Protein AF-A0A9E4EVH2-F1 (afdb_monomer_lite)

Radius of gyration: 24.24 Å; chains: 1; bounding box: 65×72×65 Å

Sequence (200 aa):
MAKETNRGEQLARPCFRLHPVARFFSHLLNPALLALLVFGVQAHVLGDWLAGSVAIGTFSLVPGLLLWCLVRSGYLDKAYTDDRNKRATLLLLGALCYALGGAALYGINAPPLMLVTATACVVNTLLVWWINRSYKISIHAAGVGGATCVLLISVGSAAWPFLLSWPGGRILPCRSARAARWARGVWPCCTVLSSGERST

pLDDT: mean 71.38, std 20.28, range [29.39, 94.31]

Structure (mmCIF, N/CA/C/O backbone):
data_AF-A0A9E4EVH2-F1
#
_entry.id   AF-A0A9E4EVH2-F1
#
loop_
_atom_site.group_PDB
_atom_site.id
_atom_site.type_symbol
_atom_site.label_atom_id
_atom_site.label_alt_id
_atom_site.label_comp_id
_atom_site.label_asym_id
_atom_site.label_entity_id
_atom_site.label_seq_id
_atom_site.pdbx_PDB_ins_code
_atom_site.Cartn_x
_atom_site.Cartn_y
_atom_site.Cartn_z
_atom_site.occupancy
_atom_site.B_iso_or_equiv
_atom_site.auth_seq_id
_atom_site.auth_comp_id
_atom_site.auth_asym_id
_atom_site.auth_atom_id
_atom_site.pdbx_PDB_model_num
ATOM 1 N N . MET A 1 1 ? -49.337 -2.607 44.903 1.00 43.44 1 MET A N 1
ATOM 2 C CA . MET A 1 1 ? -47.928 -2.985 44.660 1.00 43.44 1 MET A CA 1
ATOM 3 C C . MET A 1 1 ? -47.709 -3.048 43.160 1.00 43.44 1 MET A C 1
ATOM 5 O O . MET A 1 1 ? -48.399 -3.797 42.485 1.00 43.44 1 MET A O 1
ATOM 9 N N . ALA A 1 2 ? -46.847 -2.172 42.657 1.00 47.53 2 ALA A N 1
ATOM 10 C CA . ALA A 1 2 ? -46.618 -1.913 41.243 1.00 47.53 2 ALA A CA 1
ATOM 11 C C . ALA A 1 2 ? -45.694 -2.954 40.593 1.00 47.53 2 ALA A C 1
ATOM 13 O O . ALA A 1 2 ? -44.673 -3.295 41.189 1.00 47.53 2 ALA A O 1
ATOM 14 N N . LYS A 1 3 ? -46.001 -3.368 39.353 1.00 42.56 3 LYS A N 1
ATOM 15 C CA . LYS A 1 3 ? -44.990 -3.663 38.320 1.00 42.56 3 LYS A CA 1
ATOM 16 C C . LYS A 1 3 ? -45.600 -3.686 36.909 1.00 42.56 3 LYS A C 1
ATOM 18 O O . LYS A 1 3 ? -45.550 -4.690 36.209 1.00 42.56 3 LYS A O 1
ATOM 23 N N . GLU A 1 4 ? -46.143 -2.552 36.478 1.00 50.91 4 GLU A N 1
ATOM 24 C CA . GLU A 1 4 ? -46.083 -2.191 35.059 1.00 50.91 4 GLU A CA 1
ATOM 25 C C . GLU A 1 4 ? -44.671 -1.666 34.786 1.00 50.91 4 GLU A C 1
ATOM 27 O O . GLU A 1 4 ? -44.325 -0.576 35.231 1.00 50.91 4 GLU A O 1
ATOM 32 N N . THR A 1 5 ? -43.824 -2.436 34.102 1.00 53.31 5 THR A N 1
ATOM 33 C CA . THR A 1 5 ? -42.728 -1.864 33.308 1.00 53.31 5 THR A CA 1
ATOM 34 C C . THR A 1 5 ? -42.179 -2.900 32.324 1.00 53.31 5 THR A C 1
ATOM 36 O O . THR A 1 5 ? -41.989 -4.063 32.676 1.00 53.31 5 THR A O 1
ATOM 39 N N . ASN A 1 6 ? -41.894 -2.439 31.106 1.00 49.03 6 ASN A N 1
ATOM 40 C CA . ASN A 1 6 ? -41.168 -3.112 30.022 1.00 49.03 6 ASN A CA 1
ATOM 41 C C . ASN A 1 6 ? -41.917 -4.081 29.093 1.00 49.03 6 ASN A C 1
ATOM 43 O O . ASN A 1 6 ? -41.446 -5.173 28.789 1.00 49.03 6 ASN A O 1
ATOM 47 N N . ARG A 1 7 ? -43.017 -3.599 28.498 1.00 48.06 7 ARG A N 1
ATOM 48 C CA . ARG A 1 7 ? -43.553 -4.117 27.220 1.00 48.06 7 ARG A CA 1
ATOM 49 C C . ARG A 1 7 ? -43.314 -3.158 26.032 1.00 48.06 7 ARG A C 1
ATOM 51 O O . ARG A 1 7 ? -44.030 -3.236 25.041 1.00 48.06 7 ARG A O 1
ATOM 58 N N . GLY A 1 8 ? -42.336 -2.247 26.149 1.00 39.91 8 GLY A N 1
ATOM 59 C CA . GLY A 1 8 ? -42.182 -1.071 25.270 1.00 39.91 8 GLY A CA 1
ATOM 60 C C . GLY A 1 8 ? -40.834 -0.865 24.556 1.00 39.91 8 GLY A C 1
ATOM 61 O O . GLY A 1 8 ? -40.716 0.108 23.826 1.00 39.91 8 GLY A O 1
ATOM 62 N N . GLU A 1 9 ? -39.837 -1.749 24.691 1.00 46.06 9 GLU A N 1
ATOM 63 C CA . GLU A 1 9 ? -38.516 -1.595 24.028 1.00 46.06 9 GLU A CA 1
ATOM 64 C C . GLU A 1 9 ? -38.113 -2.811 23.164 1.00 46.06 9 GLU A C 1
ATOM 66 O O . GLU A 1 9 ? -36.967 -3.250 23.135 1.00 46.06 9 GLU A O 1
ATOM 71 N N . GLN A 1 10 ? -39.060 -3.381 22.418 1.00 43.44 10 GLN A N 1
ATOM 72 C CA . GLN A 1 10 ? -38.743 -4.267 21.281 1.00 43.44 10 GLN A CA 1
ATOM 73 C C . GLN A 1 10 ? -39.209 -3.693 19.938 1.00 43.44 10 GLN A C 1
ATOM 75 O O . GLN A 1 10 ? -39.339 -4.408 18.944 1.00 43.44 10 GLN A O 1
ATOM 80 N N . LEU A 1 11 ? -39.428 -2.379 19.877 1.00 43.41 11 LEU A N 1
ATOM 81 C CA . LEU A 1 11 ? -39.716 -1.699 18.624 1.00 43.41 11 LEU A CA 1
ATOM 82 C C . LEU A 1 11 ? -38.415 -1.439 17.860 1.00 43.41 11 LEU A C 1
ATOM 84 O O . LEU A 1 11 ? -37.666 -0.507 18.126 1.00 43.41 11 LEU A O 1
ATOM 88 N N . ALA A 1 12 ? -38.199 -2.306 16.873 1.00 43.91 12 ALA A N 1
ATOM 89 C CA . ALA A 1 12 ? -37.560 -1.985 15.606 1.00 43.91 12 ALA A CA 1
ATOM 90 C C . ALA A 1 12 ? -36.117 -1.454 15.678 1.00 43.91 12 ALA A C 1
ATOM 92 O O . ALA A 1 12 ? -35.826 -0.324 15.297 1.00 43.91 12 ALA A O 1
ATOM 93 N N . ARG A 1 13 ? -35.158 -2.347 15.955 1.00 45.12 13 ARG A N 1
ATOM 94 C CA . ARG A 1 13 ? -33.948 -2.306 15.124 1.00 45.12 13 ARG A CA 1
ATOM 95 C C . ARG A 1 13 ? -34.353 -2.897 13.777 1.00 45.12 13 ARG A C 1
ATOM 97 O O . ARG A 1 13 ? -34.646 -4.094 13.754 1.00 45.12 13 ARG A O 1
ATOM 104 N N . PRO A 1 14 ? -34.417 -2.131 12.672 1.00 44.44 14 PRO A N 1
ATOM 105 C CA . PRO A 1 14 ? -34.517 -2.750 11.364 1.00 44.44 14 PRO A CA 1
ATOM 106 C C . PRO A 1 14 ? -33.299 -3.663 11.246 1.00 44.44 14 PRO A C 1
ATOM 108 O O . PRO A 1 14 ? -32.164 -3.202 11.128 1.00 44.44 14 PRO A O 1
ATOM 111 N N . CYS A 1 15 ? -33.528 -4.972 11.357 1.00 51.66 15 CYS A N 1
ATOM 112 C CA . CYS A 1 15 ? -32.553 -5.998 11.035 1.00 51.66 15 CYS A CA 1
ATOM 113 C C . CYS A 1 15 ? -32.420 -5.966 9.514 1.00 51.66 15 CYS A C 1
ATOM 115 O O . CYS A 1 15 ? -32.935 -6.816 8.790 1.00 51.66 15 CYS A O 1
ATOM 117 N N . PHE A 1 16 ? -31.829 -4.883 9.011 1.00 46.72 16 PHE A N 1
ATOM 118 C CA . PHE A 1 16 ? -31.545 -4.737 7.610 1.00 46.72 16 PHE A CA 1
ATOM 119 C C . PHE A 1 16 ? -30.520 -5.824 7.327 1.00 46.72 16 PHE A C 1
ATOM 121 O O . PHE A 1 16 ? -29.374 -5.770 7.776 1.00 46.72 16 PHE A O 1
ATOM 128 N N . ARG A 1 17 ? -30.982 -6.868 6.643 1.00 50.06 17 ARG A N 1
ATOM 129 C CA . ARG A 1 17 ? -30.235 -8.061 6.251 1.00 50.06 17 ARG A CA 1
ATOM 130 C C . ARG A 1 17 ? -29.202 -7.707 5.161 1.00 50.06 17 ARG A C 1
ATOM 132 O O . ARG A 1 17 ? -29.078 -8.402 4.166 1.00 50.06 17 ARG A O 1
ATOM 139 N N . LEU A 1 18 ? -28.436 -6.630 5.360 1.00 51.16 18 LEU A N 1
ATOM 140 C CA . LEU A 1 18 ? -27.298 -6.157 4.553 1.00 51.16 18 LEU A CA 1
ATOM 141 C C . LEU A 1 18 ? -26.046 -7.030 4.737 1.00 51.16 18 LEU A C 1
ATOM 143 O O . LEU A 1 18 ? -24.970 -6.695 4.251 1.00 51.16 18 LEU A O 1
ATOM 147 N N . HIS A 1 19 ? -26.169 -8.148 5.450 1.00 56.62 19 HIS A N 1
ATOM 148 C CA . HIS A 1 19 ? -25.056 -8.977 5.892 1.00 56.62 19 HIS A CA 1
ATOM 149 C C . HIS A 1 19 ? -24.148 -9.502 4.758 1.00 56.62 19 HIS A C 1
ATOM 151 O O . HIS A 1 19 ? -22.937 -9.527 4.970 1.00 56.62 19 HIS A O 1
ATOM 157 N N . PRO A 1 20 ? -24.645 -9.875 3.556 1.00 57.84 20 PRO A N 1
ATOM 158 C CA . PRO A 1 20 ? -23.776 -10.320 2.463 1.00 57.84 20 PRO A CA 1
ATOM 159 C C . PRO A 1 20 ? -23.072 -9.150 1.778 1.00 57.84 20 PRO A C 1
ATOM 161 O O . PRO A 1 20 ? -21.868 -9.198 1.564 1.00 57.84 20 PRO A O 1
ATOM 164 N N . VAL A 1 21 ? -23.814 -8.082 1.476 1.00 50.47 21 VAL A N 1
ATOM 165 C CA . VAL A 1 21 ? -23.321 -6.938 0.698 1.00 50.47 21 VAL A CA 1
ATOM 166 C C . VAL A 1 21 ? -22.305 -6.136 1.512 1.00 50.47 21 VAL A C 1
ATOM 168 O O . VAL A 1 21 ? -21.211 -5.862 1.032 1.00 50.47 21 VAL A O 1
ATOM 171 N N . ALA A 1 22 ? -22.601 -5.848 2.783 1.00 52.72 22 ALA A N 1
ATOM 172 C CA . ALA A 1 22 ? -21.667 -5.170 3.678 1.00 52.72 22 ALA A CA 1
ATOM 173 C C . ALA A 1 22 ? -20.395 -5.998 3.922 1.00 52.72 22 ALA A C 1
ATOM 175 O O . ALA A 1 22 ? -19.297 -5.445 3.968 1.00 52.72 22 ALA A O 1
ATOM 176 N N . ARG A 1 23 ? -20.516 -7.329 4.025 1.00 58.16 23 ARG A N 1
ATOM 177 C CA . ARG A 1 23 ? -19.370 -8.241 4.157 1.00 58.16 23 ARG A CA 1
ATOM 178 C C . ARG A 1 23 ? -18.562 -8.328 2.858 1.00 58.16 23 ARG A C 1
ATOM 180 O O . ARG A 1 23 ? -17.339 -8.342 2.916 1.00 58.16 23 ARG A O 1
ATOM 187 N N . PHE A 1 24 ? -19.220 -8.306 1.704 1.00 48.78 24 PHE A N 1
ATOM 188 C CA . PHE A 1 24 ? -18.580 -8.279 0.391 1.00 48.78 24 PHE A CA 1
ATOM 189 C C . PHE A 1 24 ? -17.779 -6.993 0.182 1.00 48.78 24 PHE A C 1
ATOM 191 O O . PHE A 1 24 ? -16.598 -7.075 -0.133 1.00 48.78 24 PHE A O 1
ATOM 198 N N . PHE A 1 25 ? -18.359 -5.823 0.471 1.00 53.59 25 PHE A N 1
ATOM 199 C CA . PHE A 1 25 ? -17.620 -4.557 0.473 1.00 53.59 25 PHE A CA 1
ATOM 200 C C . PHE A 1 25 ? -16.493 -4.553 1.512 1.00 53.59 25 PHE A C 1
ATOM 202 O O . PHE A 1 25 ? -15.408 -4.071 1.220 1.00 53.59 25 PHE A O 1
ATOM 209 N N . SER A 1 26 ? -16.689 -5.152 2.687 1.00 59.28 26 SER A N 1
ATOM 210 C CA . SER A 1 26 ? -15.623 -5.264 3.696 1.00 59.28 26 SER A CA 1
ATOM 211 C C . SER A 1 26 ? -14.454 -6.140 3.230 1.00 59.28 26 SER A C 1
ATOM 213 O O . SER A 1 26 ? -13.307 -5.842 3.548 1.00 59.28 26 SER A O 1
ATOM 215 N N . HIS A 1 27 ? -14.722 -7.193 2.453 1.00 59.91 27 HIS A N 1
ATOM 216 C CA . HIS A 1 27 ? -13.677 -8.019 1.849 1.00 59.91 27 HIS A CA 1
ATOM 217 C C . HIS A 1 27 ? -13.037 -7.351 0.629 1.00 59.91 27 HIS A C 1
ATOM 219 O O . HIS A 1 27 ? -11.819 -7.386 0.524 1.00 59.91 27 HIS A O 1
ATOM 225 N N . LEU A 1 28 ? -13.815 -6.698 -0.241 1.00 54.38 28 LEU A N 1
ATOM 226 C CA . LEU A 1 28 ? -13.325 -5.946 -1.405 1.00 54.38 28 LEU A CA 1
ATOM 227 C C . LEU A 1 28 ? -12.442 -4.760 -1.012 1.00 54.38 28 LEU A C 1
ATOM 229 O O . LEU A 1 28 ? -11.420 -4.521 -1.644 1.00 54.38 28 LEU A O 1
ATOM 233 N N . LEU A 1 29 ? -12.825 -4.032 0.039 1.00 56.50 29 LEU A N 1
ATOM 234 C CA . LEU A 1 29 ? -12.056 -2.918 0.590 1.00 56.50 29 LEU A CA 1
ATOM 235 C C . LEU A 1 29 ? -10.971 -3.382 1.572 1.00 56.50 29 LEU A C 1
ATOM 237 O O . LEU A 1 29 ? -10.392 -2.550 2.274 1.00 56.50 29 LEU A O 1
ATOM 241 N N . ASN A 1 30 ? -10.679 -4.685 1.647 1.00 74.56 30 ASN A N 1
ATOM 242 C CA . ASN A 1 30 ? -9.548 -5.146 2.434 1.00 74.56 30 ASN A CA 1
ATOM 243 C C . ASN A 1 30 ? -8.268 -4.508 1.855 1.00 74.56 30 ASN A C 1
ATOM 245 O O . ASN A 1 30 ? -7.993 -4.694 0.665 1.00 74.56 30 ASN A O 1
ATOM 249 N N . PRO A 1 31 ? -7.477 -3.772 2.659 1.00 74.69 31 PRO A N 1
ATOM 250 C CA . PRO A 1 31 ? -6.251 -3.125 2.193 1.00 74.69 31 PRO A CA 1
ATOM 251 C C . PRO A 1 31 ? -5.289 -4.076 1.464 1.00 74.69 31 PRO A C 1
ATOM 253 O O . PRO A 1 31 ? -4.600 -3.637 0.548 1.00 74.69 31 PRO A O 1
ATOM 256 N N . ALA A 1 32 ? -5.299 -5.375 1.786 1.00 80.50 32 ALA A N 1
ATOM 257 C CA . ALA A 1 32 ? -4.522 -6.380 1.060 1.00 80.50 32 ALA A CA 1
ATOM 258 C C . ALA A 1 32 ? -4.974 -6.546 -0.408 1.00 80.50 32 ALA A C 1
ATOM 260 O O . ALA A 1 32 ? -4.147 -6.540 -1.316 1.00 80.50 32 ALA A O 1
ATOM 261 N N . LEU A 1 33 ? -6.286 -6.621 -0.674 1.00 82.88 33 LEU A N 1
ATOM 262 C CA . LEU A 1 33 ? -6.800 -6.727 -2.047 1.00 82.88 33 LEU A CA 1
ATOM 263 C C . LEU A 1 33 ? -6.569 -5.444 -2.848 1.00 82.88 33 LEU A C 1
ATOM 265 O O . LEU A 1 33 ? -6.278 -5.510 -4.040 1.00 82.88 33 LEU A O 1
ATOM 269 N N . LEU A 1 34 ? -6.656 -4.280 -2.201 1.00 85.06 34 LEU A N 1
ATOM 270 C CA . LEU A 1 34 ? -6.314 -3.009 -2.841 1.00 85.06 34 LEU A CA 1
ATOM 271 C C . LEU A 1 34 ? -4.834 -2.963 -3.231 1.00 85.06 34 LEU A C 1
ATOM 273 O O . LEU A 1 34 ? -4.520 -2.558 -4.346 1.00 85.06 34 LEU A O 1
ATOM 277 N N . ALA A 1 35 ? -3.934 -3.423 -2.357 1.00 86.31 35 ALA A N 1
ATOM 278 C CA . ALA A 1 35 ? -2.511 -3.522 -2.673 1.00 86.31 35 ALA A CA 1
ATOM 279 C C . ALA A 1 35 ? -2.254 -4.492 -3.838 1.00 86.31 35 ALA A C 1
ATOM 281 O O . ALA A 1 35 ? -1.524 -4.146 -4.766 1.00 86.31 35 ALA A O 1
ATOM 282 N N . LEU A 1 36 ? -2.904 -5.663 -3.835 1.00 89.19 36 LEU A N 1
ATOM 283 C CA . LEU A 1 36 ? -2.852 -6.623 -4.943 1.00 89.19 36 LEU A CA 1
ATOM 284 C C . LEU A 1 36 ? -3.261 -5.967 -6.270 1.00 89.19 36 LEU A C 1
ATOM 286 O O . LEU A 1 36 ? -2.564 -6.117 -7.270 1.00 89.19 36 LEU A O 1
ATOM 290 N N . LEU A 1 37 ? -4.366 -5.221 -6.272 1.00 89.69 37 LEU A N 1
ATOM 291 C CA . LEU A 1 37 ? -4.881 -4.558 -7.466 1.00 89.69 37 LEU A CA 1
ATOM 292 C C . LEU A 1 37 ? -3.943 -3.446 -7.957 1.00 89.69 37 LEU A C 1
ATOM 294 O O . LEU A 1 37 ? -3.625 -3.402 -9.142 1.00 89.69 37 LEU A O 1
ATOM 298 N N . VAL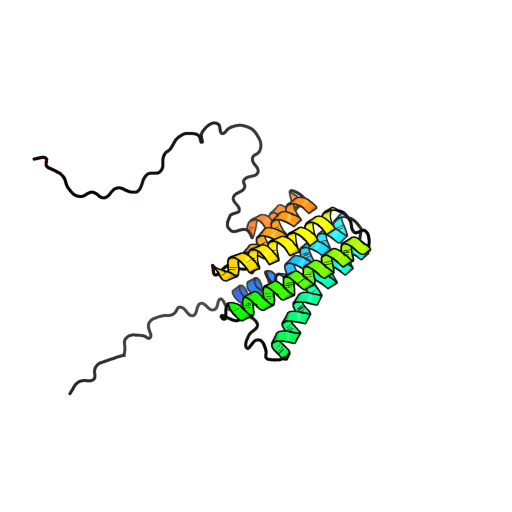 A 1 38 ? -3.463 -2.576 -7.065 1.00 90.81 38 VAL A N 1
ATOM 299 C CA . VAL A 1 38 ? -2.567 -1.462 -7.423 1.00 90.81 38 VAL A CA 1
ATOM 300 C C . VAL A 1 38 ? -1.255 -1.976 -8.013 1.00 90.81 38 VAL A C 1
ATOM 302 O O . VAL A 1 38 ? -0.871 -1.562 -9.107 1.00 90.81 38 VAL A O 1
ATOM 305 N N . PHE A 1 39 ? -0.579 -2.898 -7.324 1.00 91.06 39 PHE A N 1
ATOM 306 C CA . PHE A 1 39 ? 0.702 -3.421 -7.796 1.00 91.06 39 PHE A CA 1
ATOM 307 C C . PHE A 1 39 ? 0.549 -4.356 -8.997 1.00 91.06 39 PHE A C 1
ATOM 309 O O . PHE A 1 39 ? 1.422 -4.357 -9.858 1.00 91.06 39 PHE A O 1
ATOM 316 N N . GLY A 1 40 ? -0.565 -5.085 -9.116 1.00 91.06 40 GLY A N 1
ATOM 317 C CA . GLY A 1 40 ? -0.872 -5.877 -10.309 1.00 91.06 40 GLY A CA 1
ATOM 318 C C . GLY A 1 40 ? -1.057 -5.008 -11.554 1.00 91.06 40 GLY A C 1
ATOM 319 O O . GLY A 1 40 ? -0.493 -5.308 -12.605 1.00 91.06 40 GLY A O 1
ATOM 320 N N . VAL A 1 41 ? -1.778 -3.888 -11.432 1.00 90.12 41 VAL A N 1
ATOM 321 C CA . VAL A 1 41 ? -1.919 -2.913 -12.526 1.00 90.12 41 VAL A CA 1
ATOM 322 C C . VAL A 1 41 ? -0.568 -2.291 -12.875 1.00 90.12 41 VAL A C 1
ATOM 324 O O . VAL A 1 41 ? -0.226 -2.216 -14.051 1.00 90.12 41 VAL A O 1
ATOM 327 N N . GLN A 1 42 ? 0.231 -1.886 -11.885 1.00 89.94 42 GLN A N 1
ATOM 328 C CA . GLN A 1 42 ? 1.560 -1.325 -12.150 1.00 89.94 42 GLN A CA 1
ATOM 329 C C . GLN A 1 42 ? 2.501 -2.330 -12.815 1.00 89.94 42 GLN A C 1
ATOM 331 O O . GLN A 1 42 ? 3.191 -1.956 -13.757 1.00 89.94 42 GLN A O 1
ATOM 336 N N . ALA A 1 43 ? 2.491 -3.596 -12.393 1.00 91.94 43 ALA A N 1
ATOM 337 C CA . ALA A 1 43 ? 3.280 -4.654 -13.020 1.00 91.94 43 ALA A CA 1
ATOM 338 C C . ALA A 1 43 ? 2.916 -4.826 -14.502 1.00 91.94 43 ALA A C 1
ATOM 340 O O . ALA A 1 43 ? 3.797 -4.887 -15.356 1.00 91.94 43 ALA A O 1
ATOM 341 N N . HIS A 1 44 ? 1.617 -4.820 -14.817 1.00 90.44 44 HIS A N 1
ATOM 342 C CA . HIS A 1 44 ? 1.128 -4.868 -16.193 1.00 90.44 44 HIS A CA 1
ATOM 343 C C . HIS A 1 44 ? 1.532 -3.638 -17.019 1.00 90.44 44 HIS A C 1
ATOM 345 O O . HIS A 1 44 ? 1.962 -3.790 -18.158 1.00 90.44 44 HIS A O 1
ATOM 351 N N . VAL A 1 45 ? 1.375 -2.428 -16.470 1.00 89.12 45 VAL A N 1
ATOM 352 C CA . VAL A 1 45 ? 1.638 -1.163 -17.183 1.00 89.12 45 VAL A CA 1
ATOM 353 C C . VAL A 1 45 ? 3.134 -0.939 -17.407 1.00 89.12 45 VAL A C 1
ATOM 355 O O . VAL A 1 45 ? 3.529 -0.441 -18.457 1.00 89.12 45 VAL A O 1
ATOM 358 N N . LEU A 1 46 ? 3.964 -1.298 -16.428 1.00 88.94 46 LEU A N 1
ATOM 359 C CA . LEU A 1 46 ? 5.412 -1.082 -16.461 1.00 88.94 46 LEU A CA 1
ATOM 360 C C . LEU A 1 46 ? 6.173 -2.266 -17.076 1.00 88.94 46 LEU A C 1
ATOM 362 O O . LEU A 1 46 ? 7.353 -2.130 -17.380 1.00 88.94 46 LEU A O 1
ATOM 366 N N . GLY A 1 47 ? 5.521 -3.421 -17.246 1.00 90.25 47 GLY A N 1
ATOM 367 C CA . GLY A 1 47 ? 6.126 -4.645 -17.777 1.00 90.25 47 GLY A CA 1
ATOM 368 C C . GLY A 1 47 ? 7.065 -5.370 -16.806 1.00 90.25 47 GLY A C 1
ATOM 369 O O . GLY A 1 47 ? 7.652 -6.384 -17.180 1.00 90.25 47 GLY A O 1
ATOM 370 N N . ASP A 1 48 ? 7.199 -4.887 -15.566 1.00 90.56 48 ASP A N 1
ATOM 371 C CA . ASP A 1 48 ? 8.076 -5.467 -14.547 1.00 90.56 48 ASP A CA 1
ATOM 372 C C . ASP A 1 48 ? 7.300 -6.380 -13.587 1.00 90.56 48 ASP A C 1
ATOM 374 O O . ASP A 1 48 ? 6.831 -5.999 -12.508 1.00 90.56 48 ASP A O 1
ATOM 378 N N . TRP A 1 49 ? 7.159 -7.631 -14.012 1.00 91.19 49 TRP A N 1
ATOM 379 C CA . TRP A 1 49 ? 6.480 -8.679 -13.255 1.00 91.19 49 TRP A CA 1
ATOM 380 C C . TRP A 1 49 ? 7.259 -9.154 -12.032 1.00 91.19 49 TRP A C 1
ATOM 382 O O . TRP A 1 49 ? 6.647 -9.606 -11.061 1.00 91.19 49 TRP A O 1
ATOM 392 N N . LEU A 1 50 ? 8.590 -9.035 -12.051 1.00 92.38 50 LEU A N 1
ATOM 393 C CA . LEU A 1 50 ? 9.421 -9.391 -10.908 1.00 92.38 50 LEU A CA 1
ATOM 394 C C . LEU A 1 50 ? 9.143 -8.415 -9.766 1.00 92.38 50 LEU A C 1
ATOM 396 O O . LEU A 1 50 ? 8.707 -8.845 -8.696 1.00 92.38 50 LEU A O 1
ATOM 400 N N . ALA A 1 51 ? 9.281 -7.111 -10.016 1.00 91.75 51 ALA A N 1
ATOM 401 C CA . ALA A 1 51 ? 8.946 -6.084 -9.037 1.00 91.75 51 ALA A CA 1
ATOM 402 C C . ALA A 1 51 ? 7.473 -6.170 -8.616 1.00 91.75 51 ALA A C 1
ATOM 404 O O . ALA A 1 51 ? 7.165 -6.076 -7.426 1.00 91.75 51 ALA A O 1
ATOM 405 N N . GLY A 1 52 ? 6.569 -6.427 -9.570 1.00 91.56 52 GLY A N 1
ATOM 406 C CA . GLY A 1 52 ? 5.147 -6.669 -9.325 1.00 91.56 52 GLY A CA 1
ATOM 407 C C . GLY A 1 52 ? 4.885 -7.780 -8.313 1.00 91.56 52 GLY A C 1
ATOM 408 O O . GLY A 1 52 ? 4.187 -7.575 -7.320 1.00 91.56 52 GLY A O 1
ATOM 409 N N . SER A 1 53 ? 5.473 -8.955 -8.536 1.00 91.94 53 SER A N 1
ATOM 410 C CA . SER A 1 53 ? 5.297 -10.125 -7.671 1.00 91.94 53 SER A CA 1
ATOM 411 C C . SER A 1 53 ? 5.873 -9.910 -6.269 1.00 91.94 53 SER A C 1
ATOM 413 O O . SER A 1 53 ? 5.217 -10.248 -5.280 1.00 91.94 53 SER A O 1
ATOM 415 N N . VAL A 1 54 ? 7.043 -9.270 -6.163 1.00 93.00 54 VAL A N 1
ATOM 416 C CA . VAL A 1 54 ? 7.664 -8.912 -4.880 1.00 93.00 54 VAL A CA 1
ATOM 417 C C . VAL A 1 54 ? 6.787 -7.917 -4.122 1.00 93.00 54 VAL A C 1
ATOM 419 O O . VAL A 1 54 ? 6.549 -8.094 -2.925 1.00 93.00 54 VAL A O 1
ATOM 422 N N . ALA A 1 55 ? 6.245 -6.908 -4.806 1.00 92.19 55 ALA A N 1
ATOM 423 C CA . ALA A 1 55 ? 5.340 -5.934 -4.208 1.00 92.19 55 ALA A CA 1
ATOM 424 C C . ALA A 1 55 ? 4.035 -6.581 -3.728 1.00 92.19 55 ALA A C 1
ATOM 426 O O . ALA A 1 55 ? 3.614 -6.370 -2.594 1.00 92.19 55 ALA A O 1
ATOM 427 N N . ILE A 1 56 ? 3.420 -7.441 -4.539 1.00 92.31 56 ILE A N 1
ATOM 428 C CA . ILE A 1 56 ? 2.216 -8.183 -4.147 1.00 92.31 56 ILE A CA 1
ATOM 429 C C . ILE A 1 56 ? 2.497 -9.063 -2.922 1.00 92.31 56 ILE A C 1
ATOM 431 O O . ILE A 1 56 ? 1.726 -9.057 -1.959 1.00 92.31 56 ILE A O 1
ATOM 435 N N . GLY A 1 57 ? 3.614 -9.791 -2.917 1.00 90.69 57 GLY A N 1
ATOM 436 C CA . GLY A 1 57 ? 4.002 -10.629 -1.787 1.00 90.69 57 GLY A CA 1
ATOM 437 C C . GLY A 1 57 ? 4.174 -9.818 -0.503 1.00 90.69 57 GLY A C 1
ATOM 438 O O . GLY A 1 57 ? 3.583 -10.135 0.528 1.00 90.69 57 GLY A O 1
ATOM 439 N N . THR A 1 58 ? 4.928 -8.726 -0.571 1.00 89.50 58 THR A N 1
ATOM 440 C CA . THR A 1 58 ? 5.299 -7.935 0.610 1.00 89.50 58 THR A CA 1
ATOM 441 C C . THR A 1 58 ? 4.196 -7.000 1.112 1.00 89.50 58 THR A C 1
ATOM 443 O O . THR A 1 58 ? 4.085 -6.808 2.320 1.00 89.50 58 THR A O 1
ATOM 446 N N . PHE A 1 59 ? 3.346 -6.455 0.238 1.00 87.38 59 PHE A N 1
ATOM 447 C CA . PHE A 1 59 ? 2.296 -5.497 0.616 1.00 87.38 59 PHE A CA 1
ATOM 448 C C . PHE A 1 59 ? 0.897 -6.113 0.747 1.00 87.38 59 PHE A C 1
ATOM 450 O O . PHE A 1 59 ? 0.036 -5.506 1.379 1.00 87.38 59 PHE A O 1
ATOM 457 N N . SER A 1 60 ? 0.650 -7.310 0.203 1.00 87.88 60 SER A N 1
ATOM 458 C CA . SER A 1 60 ? -0.635 -8.013 0.353 1.00 87.88 60 SER A CA 1
ATOM 459 C C . SER A 1 60 ? -0.506 -9.288 1.189 1.00 87.88 60 SER A C 1
ATOM 461 O O . SER A 1 60 ? -1.202 -9.438 2.197 1.00 87.88 60 SER A O 1
ATOM 463 N N . LEU A 1 61 ? 0.405 -10.199 0.821 1.00 87.19 61 LEU A N 1
ATOM 464 C CA . LEU A 1 61 ? 0.492 -11.508 1.482 1.00 87.19 61 LEU A CA 1
ATOM 465 C C . LEU A 1 61 ? 1.091 -11.412 2.885 1.00 87.19 61 LEU A C 1
ATOM 467 O O . LEU A 1 61 ? 0.525 -11.975 3.817 1.00 87.19 61 LEU A O 1
ATOM 471 N N . VAL A 1 62 ? 2.194 -10.679 3.062 1.00 87.75 62 VAL A N 1
ATOM 472 C CA . VAL A 1 62 ? 2.876 -10.562 4.364 1.00 87.75 62 VAL A CA 1
ATOM 473 C C . VAL A 1 62 ? 1.977 -9.940 5.446 1.00 87.75 62 VAL A C 1
ATOM 475 O O . VAL A 1 62 ? 1.829 -10.566 6.495 1.00 87.75 62 VAL A O 1
ATOM 478 N N . PRO A 1 63 ? 1.313 -8.783 5.239 1.00 83.81 63 PRO A N 1
ATOM 479 C CA . PRO A 1 63 ? 0.422 -8.214 6.252 1.00 83.81 63 PRO A CA 1
ATOM 480 C C . PRO A 1 63 ? -0.816 -9.083 6.499 1.00 83.81 63 PRO A C 1
ATOM 482 O O . PRO A 1 63 ? -1.291 -9.168 7.631 1.00 83.81 63 PRO A O 1
ATOM 485 N N . GLY A 1 64 ? -1.332 -9.750 5.458 1.00 82.31 64 GLY A N 1
ATOM 486 C CA . GLY A 1 64 ? -2.448 -10.689 5.584 1.00 82.31 64 GLY A CA 1
ATOM 487 C C . GLY A 1 64 ? -2.083 -11.916 6.421 1.00 82.31 64 GLY A C 1
ATOM 488 O O . GLY A 1 64 ? -2.828 -12.293 7.327 1.00 82.31 64 GLY A O 1
ATOM 489 N N . LEU A 1 65 ? -0.908 -12.497 6.171 1.00 84.56 65 LEU A N 1
ATOM 490 C CA . LEU A 1 65 ? -0.376 -13.624 6.931 1.00 84.56 65 LEU A CA 1
ATOM 491 C C . LEU A 1 65 ? -0.062 -13.219 8.371 1.00 84.56 65 LEU A C 1
ATOM 493 O O . LEU A 1 65 ? -0.403 -13.943 9.300 1.00 84.56 65 LEU A O 1
ATOM 497 N N . LEU A 1 66 ? 0.525 -12.039 8.567 1.00 84.38 66 LEU A N 1
ATOM 498 C CA . LEU A 1 66 ? 0.782 -11.475 9.886 1.00 84.38 66 LEU A CA 1
ATOM 499 C C . LEU A 1 66 ? -0.517 -11.340 10.690 1.00 84.38 66 LEU A C 1
ATOM 501 O O . LEU A 1 66 ? -0.585 -11.800 11.829 1.00 84.38 66 LEU A O 1
ATOM 505 N N . LEU A 1 67 ? -1.563 -10.763 10.093 1.00 81.69 67 LEU A N 1
ATOM 506 C CA . LEU A 1 67 ? -2.872 -10.652 10.732 1.00 81.69 67 LEU A CA 1
ATOM 507 C C . LEU A 1 67 ? -3.437 -12.035 11.085 1.00 81.69 67 LEU A C 1
ATOM 509 O O . LEU A 1 67 ? -3.934 -12.226 12.194 1.00 81.69 67 LEU A O 1
ATOM 513 N N . TRP A 1 68 ? -3.327 -13.005 10.176 1.00 79.94 68 TRP A N 1
ATOM 514 C CA . TRP A 1 68 ? -3.765 -14.380 10.418 1.00 79.94 68 TRP A CA 1
ATOM 515 C C . TRP A 1 68 ? -3.013 -15.036 11.583 1.00 79.94 68 TRP A C 1
ATOM 517 O O . TRP A 1 68 ? -3.649 -15.616 12.465 1.00 79.94 68 TRP A O 1
ATOM 527 N N . CYS A 1 69 ? -1.689 -14.882 11.647 1.00 81.50 69 CYS A N 1
ATOM 528 C CA . CYS A 1 69 ? -0.868 -15.361 12.758 1.00 81.50 69 CYS A CA 1
ATOM 529 C C . CYS A 1 69 ? -1.281 -14.714 14.087 1.00 81.50 69 CYS A C 1
ATOM 531 O O . CYS A 1 69 ? -1.449 -15.420 15.075 1.00 81.50 69 CYS A O 1
ATOM 533 N N . LEU A 1 70 ? -1.513 -13.397 14.122 1.00 79.62 70 LEU A N 1
ATOM 534 C CA . LEU A 1 70 ? -1.916 -12.693 15.348 1.00 79.62 70 LEU A CA 1
ATOM 535 C C . LEU A 1 70 ? -3.297 -13.122 15.861 1.00 79.62 70 LEU A C 1
ATOM 537 O O . LEU A 1 70 ? -3.505 -13.195 17.073 1.00 79.62 70 LEU A O 1
ATOM 541 N N . VAL A 1 71 ? -4.228 -13.422 14.953 1.00 78.00 71 VAL A N 1
ATOM 542 C CA . VAL A 1 71 ? -5.540 -13.985 15.305 1.00 78.00 71 VAL A CA 1
ATOM 543 C C . VAL A 1 71 ? -5.386 -15.415 15.824 1.00 78.00 71 VAL A C 1
ATOM 545 O O . VAL A 1 71 ? -5.973 -15.764 16.845 1.00 78.00 71 VAL A O 1
ATOM 548 N N . ARG A 1 72 ? -4.565 -16.243 15.167 1.00 78.94 72 ARG A N 1
ATOM 549 C CA . ARG A 1 72 ? -4.346 -17.638 15.573 1.00 78.94 72 ARG A CA 1
ATOM 550 C C . ARG A 1 72 ? -3.639 -17.756 16.926 1.00 78.94 72 ARG A C 1
ATOM 552 O O . ARG A 1 72 ? -3.960 -18.658 17.690 1.00 78.94 72 ARG A O 1
ATOM 559 N N . SER A 1 73 ? -2.726 -16.839 17.235 1.00 76.75 73 SER A N 1
ATOM 560 C CA . SER A 1 73 ? -2.011 -16.786 18.516 1.00 76.75 73 SER A CA 1
ATOM 561 C C . SER A 1 73 ? -2.856 -16.243 19.678 1.00 76.75 73 SER A C 1
ATOM 563 O O . SER A 1 73 ? -2.344 -16.124 20.786 1.00 76.75 73 SER A O 1
ATOM 565 N N . GLY A 1 74 ? -4.122 -15.870 19.449 1.00 71.38 74 GLY A N 1
ATOM 566 C CA . GLY A 1 74 ? -5.021 -15.367 20.494 1.00 71.38 74 GLY A CA 1
ATOM 567 C C . GLY A 1 74 ? -4.690 -13.960 21.006 1.00 71.38 74 GLY A C 1
ATOM 568 O O . GLY A 1 74 ? -5.304 -13.495 21.961 1.00 71.38 74 GLY A O 1
ATOM 569 N N . TYR A 1 75 ? -3.746 -13.246 20.376 1.00 67.19 75 TYR A N 1
ATOM 570 C CA . TYR A 1 75 ? -3.422 -11.859 20.739 1.00 67.19 75 TYR A CA 1
ATOM 571 C C . TYR A 1 75 ? -4.587 -10.904 20.411 1.00 67.19 75 TYR A C 1
ATOM 573 O O . TYR A 1 75 ? -4.840 -9.911 21.108 1.00 67.19 75 TYR A O 1
ATOM 581 N N . LEU A 1 76 ? -5.332 -11.234 19.351 1.00 63.38 76 LEU A N 1
ATOM 582 C CA . LEU A 1 76 ? -6.554 -10.556 18.935 1.00 63.38 76 LEU A CA 1
ATOM 583 C C . LEU A 1 76 ? -7.755 -11.487 19.103 1.00 63.38 76 LEU A C 1
ATOM 585 O O . LEU A 1 76 ? -7.831 -12.514 18.436 1.00 63.38 76 LEU A O 1
ATOM 589 N N . ASP A 1 77 ? -8.735 -11.078 19.910 1.00 59.53 77 ASP A N 1
ATOM 590 C CA . ASP A 1 77 ? -9.987 -11.830 20.085 1.00 59.53 77 ASP A CA 1
ATOM 591 C C . ASP A 1 77 ? -10.825 -11.858 18.793 1.00 59.53 77 ASP A C 1
ATOM 593 O O . ASP A 1 77 ? -11.624 -12.766 18.562 1.00 59.53 77 ASP A O 1
ATOM 597 N N . LYS A 1 78 ? -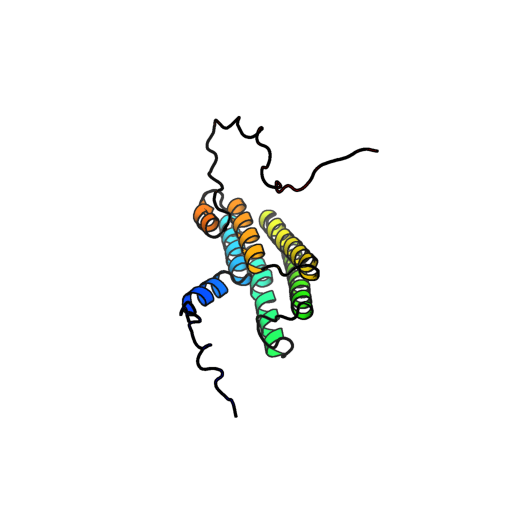10.666 -10.831 17.943 1.00 60.00 78 LYS A N 1
ATOM 598 C CA . LYS A 1 78 ? -11.356 -10.653 16.657 1.00 60.00 78 LYS A CA 1
ATOM 599 C C . LYS A 1 78 ? -10.454 -9.895 15.679 1.00 60.00 78 LYS A C 1
ATOM 601 O O . LYS A 1 78 ? -9.702 -9.012 16.091 1.00 60.00 78 LYS A O 1
ATOM 606 N N . ALA A 1 79 ? -10.619 -10.153 14.375 1.00 52.88 79 ALA A N 1
ATOM 607 C CA . ALA A 1 79 ? -9.938 -9.412 13.298 1.00 52.88 79 ALA A CA 1
ATOM 608 C C . ALA A 1 79 ? -10.158 -7.884 13.378 1.00 52.88 79 ALA A C 1
ATOM 610 O O . ALA A 1 79 ? -9.322 -7.105 12.927 1.00 52.88 79 ALA A O 1
ATOM 611 N N . TYR A 1 80 ? -11.260 -7.463 14.008 1.00 56.84 80 TYR A N 1
ATOM 612 C CA . TYR A 1 80 ? -11.562 -6.077 14.346 1.00 56.84 80 TYR A CA 1
ATOM 613 C C . TYR A 1 80 ? -11.612 -5.940 15.865 1.00 56.84 80 TYR A C 1
ATOM 615 O O . TYR A 1 80 ? -12.559 -6.385 16.510 1.00 56.84 80 TYR A O 1
ATOM 623 N N . THR A 1 81 ? -10.568 -5.353 16.436 1.00 59.12 81 THR A N 1
ATOM 624 C CA . THR A 1 81 ? -10.483 -5.078 17.871 1.00 59.12 81 THR A CA 1
ATOM 625 C C . THR A 1 81 ? -10.858 -3.623 18.147 1.00 59.12 81 THR A C 1
ATOM 627 O O . THR A 1 81 ? -10.351 -2.728 17.476 1.00 59.12 81 THR A O 1
ATOM 630 N N . ASP A 1 82 ? -11.722 -3.381 19.137 1.00 62.19 82 ASP A N 1
ATOM 631 C CA . ASP A 1 82 ? -12.108 -2.024 19.572 1.00 62.19 82 ASP A CA 1
ATOM 632 C C . ASP A 1 82 ? -11.040 -1.342 20.444 1.00 62.19 82 ASP A C 1
ATOM 634 O O . ASP A 1 82 ? -11.016 -0.114 20.568 1.00 62.19 82 ASP A O 1
ATOM 638 N N . ASP A 1 83 ? -10.121 -2.128 21.010 1.00 73.88 83 ASP A N 1
ATOM 639 C CA . ASP A 1 83 ? -8.989 -1.625 21.781 1.00 73.88 83 ASP A CA 1
ATOM 640 C C . ASP A 1 83 ? -8.021 -0.832 20.886 1.00 73.88 83 ASP A C 1
ATOM 642 O O . ASP A 1 83 ? -7.403 -1.341 19.940 1.00 73.88 83 ASP A O 1
ATOM 646 N N . ARG A 1 84 ? -7.886 0.455 21.212 1.00 71.69 84 ARG A N 1
ATOM 647 C CA . ARG A 1 84 ? -7.052 1.411 20.482 1.00 71.69 84 ARG A CA 1
ATOM 648 C C . ARG A 1 84 ? -5.574 1.020 20.519 1.00 71.69 84 ARG A C 1
ATOM 650 O O . ARG A 1 84 ? -4.894 1.223 19.513 1.00 71.69 84 ARG A O 1
ATOM 657 N N . ASN A 1 85 ? -5.096 0.432 21.616 1.00 77.00 85 ASN A N 1
ATOM 658 C CA . ASN A 1 85 ? -3.696 0.039 21.764 1.00 77.00 85 ASN A CA 1
ATOM 659 C C . ASN A 1 85 ? -3.362 -1.133 20.842 1.00 77.00 85 ASN A C 1
ATOM 661 O O . ASN A 1 85 ? -2.417 -1.047 20.061 1.00 77.00 85 ASN A O 1
ATOM 665 N N . LYS A 1 86 ? -4.205 -2.173 20.823 1.00 79.00 86 LYS A N 1
ATOM 666 C CA . LYS A 1 86 ? -4.048 -3.318 19.910 1.00 79.00 86 LYS A CA 1
ATOM 667 C C . LYS A 1 86 ? -4.084 -2.881 18.435 1.00 79.00 86 LYS A C 1
ATOM 669 O O . LYS A 1 86 ? -3.265 -3.337 17.637 1.00 79.00 86 LYS A O 1
ATOM 674 N N . ARG A 1 87 ? -4.966 -1.937 18.070 1.00 80.06 87 ARG A N 1
ATOM 675 C CA . ARG A 1 87 ? -5.012 -1.339 16.716 1.00 80.06 87 ARG A CA 1
ATOM 676 C C . ARG A 1 87 ? -3.744 -0.560 16.365 1.00 80.06 87 ARG A C 1
ATOM 678 O O . ARG A 1 87 ? -3.273 -0.652 15.235 1.00 80.06 87 ARG A O 1
ATOM 685 N N . ALA A 1 88 ? -3.205 0.216 17.302 1.00 83.62 88 ALA A N 1
ATOM 686 C CA . ALA A 1 88 ? -1.970 0.962 17.087 1.00 83.62 88 ALA A CA 1
ATOM 687 C C . ALA A 1 88 ? -0.773 0.018 16.893 1.00 83.62 88 ALA A C 1
ATOM 689 O O . ALA A 1 88 ? 0.012 0.229 15.973 1.00 83.62 88 ALA A O 1
ATOM 690 N N . THR A 1 89 ? -0.669 -1.054 17.682 1.00 84.62 89 THR A N 1
ATOM 691 C CA . THR A 1 89 ? 0.373 -2.080 17.506 1.00 84.62 89 THR A CA 1
ATOM 692 C C . THR A 1 89 ? 0.282 -2.741 16.132 1.00 84.62 89 THR A C 1
ATOM 694 O O . THR A 1 89 ? 1.292 -2.859 15.444 1.00 84.62 89 THR A O 1
ATOM 697 N N . LEU A 1 90 ? -0.927 -3.102 15.688 1.00 85.31 90 LEU A N 1
ATOM 698 C CA . LEU A 1 90 ? -1.156 -3.669 14.355 1.00 85.31 90 LEU A CA 1
ATOM 699 C C . LEU A 1 90 ? -0.724 -2.727 13.229 1.00 85.31 90 LEU A C 1
ATOM 701 O O . LEU A 1 90 ? -0.066 -3.155 12.285 1.00 85.31 90 LEU A O 1
ATOM 705 N N . LEU A 1 91 ? -1.081 -1.447 13.331 1.00 85.81 91 LEU A N 1
ATOM 706 C CA . LEU A 1 91 ? -0.705 -0.437 12.343 1.00 85.81 91 LEU A CA 1
ATOM 707 C C . LEU A 1 91 ? 0.810 -0.212 12.296 1.00 85.81 91 LEU A C 1
ATOM 709 O O . LEU A 1 91 ? 1.365 -0.076 11.210 1.00 85.81 91 LEU A O 1
ATOM 713 N N . LEU A 1 92 ? 1.478 -0.203 13.452 1.00 89.31 92 LEU A N 1
ATOM 714 C CA . LEU A 1 92 ? 2.930 -0.054 13.519 1.00 89.31 92 LEU A CA 1
ATOM 715 C C . LEU A 1 92 ? 3.643 -1.264 12.905 1.00 89.31 92 LEU A C 1
ATOM 717 O O . LEU A 1 92 ? 4.572 -1.099 12.120 1.00 89.31 92 LEU A O 1
ATOM 721 N N . LEU A 1 93 ? 3.175 -2.474 13.214 1.00 88.38 93 LEU A N 1
ATOM 722 C CA . LEU A 1 93 ? 3.739 -3.701 12.660 1.00 88.38 93 LEU A CA 1
ATOM 723 C C . LEU A 1 93 ? 3.507 -3.790 11.145 1.00 88.38 93 LEU A C 1
ATOM 725 O O . LEU A 1 93 ? 4.421 -4.134 10.403 1.00 88.38 93 LEU A O 1
ATOM 729 N N . GLY A 1 94 ? 2.327 -3.378 10.673 1.00 87.81 94 GLY A N 1
ATOM 730 C CA . GLY A 1 94 ? 2.043 -3.228 9.245 1.00 87.81 94 GLY A CA 1
ATOM 731 C C . GLY A 1 94 ? 2.956 -2.204 8.563 1.00 87.81 94 GLY A C 1
ATOM 732 O O . GLY A 1 94 ? 3.489 -2.484 7.493 1.00 87.81 94 GLY A O 1
ATOM 733 N N . ALA A 1 95 ? 3.205 -1.052 9.195 1.00 89.81 95 ALA A N 1
ATOM 734 C CA . ALA A 1 95 ? 4.134 -0.049 8.674 1.00 89.81 95 ALA A CA 1
ATOM 735 C C . ALA A 1 95 ? 5.571 -0.586 8.566 1.00 89.81 95 ALA A C 1
ATOM 737 O O . ALA A 1 95 ? 6.245 -0.310 7.576 1.00 89.81 95 ALA A O 1
ATOM 738 N N . LEU A 1 96 ? 6.023 -1.389 9.537 1.00 91.62 96 LEU A N 1
ATOM 739 C CA . LEU A 1 96 ? 7.321 -2.069 9.475 1.00 91.62 96 LEU A CA 1
ATOM 740 C C . LEU A 1 96 ? 7.379 -3.073 8.317 1.00 91.62 96 LEU A C 1
ATOM 742 O O . LEU A 1 96 ? 8.348 -3.067 7.561 1.00 91.62 96 LEU A O 1
ATOM 746 N N . CYS A 1 97 ? 6.336 -3.885 8.122 1.00 90.88 97 CYS A N 1
ATOM 747 C CA . CYS A 1 97 ? 6.253 -4.792 6.974 1.00 90.88 97 CYS A CA 1
ATOM 748 C C . CYS A 1 97 ? 6.322 -4.033 5.643 1.00 90.88 97 CYS A C 1
ATOM 750 O O . CYS A 1 97 ? 7.060 -4.437 4.747 1.00 90.88 97 CYS A O 1
ATOM 752 N N . TYR A 1 98 ? 5.610 -2.913 5.521 1.00 91.12 98 TYR A N 1
ATOM 753 C CA . TYR A 1 98 ? 5.660 -2.070 4.327 1.00 91.12 98 TYR A CA 1
ATOM 754 C C . TYR A 1 98 ? 7.023 -1.412 4.124 1.00 91.12 98 TYR A C 1
ATOM 756 O O . TYR A 1 98 ? 7.472 -1.298 2.987 1.00 91.12 98 TYR A O 1
ATOM 764 N N . ALA A 1 99 ? 7.708 -1.011 5.197 1.00 93.75 99 ALA A N 1
ATOM 765 C CA . ALA A 1 99 ? 9.055 -0.458 5.102 1.00 93.75 99 ALA A CA 1
ATOM 766 C C . ALA A 1 99 ? 10.050 -1.509 4.588 1.00 93.75 99 ALA A C 1
ATOM 768 O O . ALA A 1 99 ? 10.831 -1.220 3.684 1.00 93.75 99 ALA A O 1
ATOM 769 N N . LEU A 1 100 ? 9.967 -2.744 5.094 1.00 93.50 100 LEU A N 1
ATOM 770 C CA . LEU A 1 100 ? 10.768 -3.868 4.603 1.00 93.50 100 LEU A CA 1
ATOM 771 C C . LEU A 1 100 ? 10.429 -4.222 3.149 1.00 93.50 100 LEU A C 1
ATOM 773 O O . LEU A 1 100 ? 11.335 -4.450 2.353 1.00 93.50 100 LEU A O 1
ATOM 777 N N . GLY A 1 101 ? 9.145 -4.211 2.780 1.00 92.12 101 GLY A N 1
ATOM 778 C CA . GLY A 1 101 ? 8.710 -4.399 1.395 1.00 92.12 101 GLY A CA 1
ATOM 779 C C . GLY A 1 101 ? 9.259 -3.320 0.460 1.00 92.12 101 GLY A C 1
ATOM 780 O O . GLY A 1 101 ? 9.798 -3.632 -0.597 1.00 92.12 101 GLY A O 1
ATOM 781 N N . GLY A 1 102 ? 9.202 -2.052 0.873 1.00 92.62 102 GLY A N 1
ATOM 782 C CA . GLY A 1 102 ? 9.780 -0.935 0.126 1.00 92.62 102 GLY A CA 1
ATOM 783 C C . GLY A 1 102 ? 11.298 -1.052 -0.030 1.00 92.62 102 GLY A C 1
ATOM 784 O O . GLY A 1 102 ? 11.816 -0.829 -1.121 1.00 92.62 102 GLY A O 1
ATOM 785 N N . ALA A 1 103 ? 12.003 -1.473 1.023 1.00 93.81 103 ALA A N 1
ATOM 786 C CA . ALA A 1 103 ? 13.438 -1.745 0.962 1.00 93.81 103 ALA A CA 1
ATOM 787 C C . ALA A 1 103 ? 13.767 -2.906 0.006 1.00 93.81 103 ALA A C 1
ATOM 789 O O . ALA A 1 103 ? 14.730 -2.815 -0.753 1.00 93.81 103 ALA A O 1
ATOM 790 N N . ALA A 1 104 ? 12.947 -3.962 -0.015 1.00 93.44 104 ALA A N 1
ATOM 791 C CA . ALA A 1 104 ? 13.097 -5.064 -0.962 1.00 93.44 104 ALA A CA 1
ATOM 792 C C . ALA A 1 104 ? 12.911 -4.598 -2.416 1.00 93.44 104 ALA A C 1
ATOM 794 O O . ALA A 1 104 ? 13.725 -4.947 -3.268 1.00 93.44 104 ALA A O 1
ATOM 795 N N . LEU A 1 105 ? 11.901 -3.761 -2.696 1.00 92.69 105 LEU A N 1
ATOM 796 C CA . LEU A 1 105 ? 11.713 -3.160 -4.024 1.00 92.69 105 LEU A CA 1
ATOM 797 C C . LEU A 1 105 ? 12.893 -2.271 -4.430 1.00 92.69 105 LEU A C 1
ATOM 799 O O . LEU A 1 105 ? 13.304 -2.280 -5.588 1.00 92.69 105 LEU A O 1
ATOM 803 N N . TYR A 1 106 ? 13.440 -1.506 -3.486 1.00 94.31 106 TYR A N 1
ATOM 804 C CA . TYR A 1 106 ? 14.612 -0.674 -3.739 1.00 94.31 106 TYR A CA 1
ATOM 805 C C . TYR A 1 106 ? 15.834 -1.530 -4.098 1.00 94.31 106 TYR A C 1
ATOM 807 O O . TYR A 1 106 ? 16.529 -1.232 -5.064 1.00 94.31 106 TYR A O 1
ATOM 815 N N . GLY A 1 107 ? 16.050 -2.640 -3.384 1.00 93.19 107 GLY A N 1
ATOM 816 C CA . GLY A 1 107 ? 17.166 -3.557 -3.631 1.00 93.19 107 GLY A CA 1
ATOM 817 C C . GLY A 1 107 ? 17.141 -4.240 -5.003 1.00 93.19 107 GLY A C 1
ATOM 818 O O . GLY A 1 107 ? 18.200 -4.527 -5.553 1.00 93.19 107 GLY A O 1
ATOM 819 N N . ILE A 1 108 ? 15.957 -4.463 -5.582 1.00 93.50 108 ILE A N 1
ATOM 820 C CA . ILE A 1 108 ? 15.805 -5.045 -6.930 1.00 93.50 108 ILE A CA 1
ATOM 821 C C . ILE A 1 108 ? 15.753 -3.992 -8.048 1.00 93.50 108 ILE A C 1
ATOM 823 O O . ILE A 1 108 ? 15.495 -4.349 -9.192 1.00 93.50 108 ILE A O 1
ATOM 827 N N . ASN A 1 109 ? 15.997 -2.711 -7.740 1.00 92.56 109 ASN A N 1
ATOM 828 C CA . ASN A 1 109 ? 15.884 -1.586 -8.678 1.00 92.56 109 ASN A CA 1
ATOM 829 C C . ASN A 1 109 ? 14.505 -1.493 -9.355 1.00 92.56 109 ASN A C 1
ATOM 831 O O . ASN A 1 109 ? 14.408 -1.270 -10.562 1.00 92.56 109 ASN A O 1
ATOM 835 N N . ALA A 1 110 ? 13.433 -1.656 -8.573 1.00 92.19 110 ALA A N 1
ATOM 836 C CA . ALA A 1 110 ? 12.071 -1.550 -9.085 1.00 92.19 110 ALA A CA 1
ATOM 837 C C . ALA A 1 110 ? 11.800 -0.174 -9.738 1.00 92.19 110 ALA A C 1
ATOM 839 O O . ALA A 1 110 ? 12.394 0.835 -9.338 1.00 92.19 110 ALA A O 1
ATOM 840 N N . PRO A 1 111 ? 10.851 -0.092 -10.690 1.00 92.75 111 PRO A N 1
ATOM 841 C CA . PRO A 1 111 ? 10.503 1.157 -11.352 1.00 92.75 111 PRO A CA 1
ATOM 842 C C . PRO A 1 111 ? 10.157 2.284 -10.361 1.00 92.75 111 PRO A C 1
ATOM 844 O O . PRO A 1 111 ? 9.486 2.032 -9.351 1.00 92.75 111 PRO A O 1
ATOM 847 N N . PRO A 1 112 ? 10.500 3.553 -10.668 1.00 92.19 112 PRO A N 1
ATOM 848 C CA . PRO A 1 112 ? 10.274 4.676 -9.757 1.00 92.19 112 PRO A CA 1
ATOM 849 C C . PRO A 1 112 ? 8.821 4.812 -9.292 1.00 92.19 112 PRO A C 1
ATOM 851 O O . PRO A 1 112 ? 8.572 5.117 -8.128 1.00 92.19 112 PRO A O 1
ATOM 854 N N . LEU A 1 113 ? 7.850 4.529 -10.168 1.00 90.94 113 LEU A N 1
ATOM 855 C CA . LEU A 1 113 ? 6.426 4.586 -9.826 1.00 90.94 113 LEU A CA 1
ATOM 856 C C . LEU A 1 113 ? 6.050 3.581 -8.720 1.00 90.94 113 LEU A C 1
ATOM 858 O O . LEU A 1 113 ? 5.279 3.915 -7.816 1.00 90.94 113 LEU A O 1
ATOM 862 N N . MET A 1 114 ? 6.635 2.381 -8.747 1.00 92.75 114 MET A N 1
ATOM 863 C CA . MET A 1 114 ? 6.409 1.354 -7.728 1.00 92.75 114 MET A CA 1
ATOM 864 C C . MET A 1 114 ? 7.060 1.731 -6.397 1.00 92.75 114 MET A C 1
ATOM 866 O O . MET A 1 114 ? 6.453 1.540 -5.344 1.00 92.75 114 MET A O 1
ATOM 870 N N . LEU A 1 115 ? 8.253 2.334 -6.431 1.00 93.50 115 LEU A N 1
ATOM 871 C CA . LEU A 1 115 ? 8.932 2.844 -5.235 1.00 93.50 115 LEU A CA 1
ATOM 872 C C . LEU A 1 115 ? 8.174 4.012 -4.594 1.00 93.50 115 LEU A C 1
ATOM 874 O O . LEU A 1 115 ? 7.997 4.043 -3.375 1.00 93.50 115 LEU A O 1
ATOM 878 N N . VAL A 1 116 ? 7.664 4.948 -5.397 1.00 93.75 116 VAL A N 1
ATOM 879 C CA . VAL A 1 116 ? 6.805 6.042 -4.914 1.00 93.75 116 VAL A CA 1
ATOM 880 C C . VAL A 1 116 ? 5.526 5.482 -4.292 1.00 93.75 116 VAL A C 1
ATOM 882 O O . VAL A 1 116 ? 5.111 5.921 -3.224 1.00 93.75 116 VAL A O 1
ATOM 885 N N . THR A 1 117 ? 4.931 4.459 -4.904 1.00 93.12 117 THR A N 1
ATOM 886 C CA . THR A 1 117 ? 3.748 3.786 -4.351 1.00 93.12 117 THR A CA 1
ATOM 887 C C . THR A 1 117 ? 4.059 3.110 -3.014 1.00 93.12 117 THR A C 1
ATOM 889 O O . THR A 1 117 ? 3.349 3.325 -2.033 1.00 93.12 117 THR A O 1
ATOM 892 N N . ALA A 1 118 ? 5.152 2.349 -2.940 1.00 93.19 118 ALA A N 1
ATOM 893 C CA . ALA A 1 118 ? 5.596 1.674 -1.724 1.00 93.19 118 ALA A CA 1
ATOM 894 C C . ALA A 1 118 ? 5.887 2.666 -0.584 1.00 93.19 118 ALA A C 1
ATOM 896 O O . ALA A 1 118 ? 5.404 2.492 0.537 1.00 93.19 118 ALA A O 1
ATOM 897 N N . THR A 1 119 ? 6.621 3.743 -0.869 1.00 93.38 119 THR A N 1
ATOM 898 C CA . THR A 1 119 ? 6.922 4.797 0.115 1.00 93.38 119 THR A CA 1
ATOM 899 C C . THR A 1 119 ? 5.662 5.534 0.562 1.00 93.38 119 THR A C 1
ATOM 901 O O . THR A 1 119 ? 5.480 5.748 1.762 1.00 93.38 119 THR A O 1
ATOM 904 N N . ALA A 1 120 ? 4.734 5.835 -0.351 1.00 92.00 120 ALA A N 1
ATOM 905 C CA . ALA A 1 120 ? 3.437 6.411 -0.008 1.00 92.00 120 ALA A CA 1
ATOM 906 C C . ALA A 1 120 ? 2.622 5.488 0.915 1.00 92.00 120 ALA A C 1
ATOM 908 O O . ALA A 1 120 ? 2.026 5.969 1.880 1.00 92.00 120 ALA A O 1
ATOM 909 N N . CYS A 1 121 ? 2.634 4.169 0.691 1.00 90.88 121 CYS A N 1
ATOM 910 C CA . CYS A 1 121 ? 1.991 3.200 1.583 1.00 90.88 121 CYS A CA 1
ATOM 911 C C . CYS A 1 121 ? 2.585 3.234 3.000 1.00 90.88 121 CYS A C 1
ATOM 913 O O . CYS A 1 121 ? 1.828 3.241 3.976 1.00 90.88 121 CYS A O 1
ATOM 915 N N . VAL A 1 122 ? 3.914 3.300 3.128 1.00 92.38 122 VAL A N 1
ATOM 916 C CA . VAL A 1 122 ? 4.602 3.406 4.427 1.00 92.38 122 VAL A CA 1
ATOM 917 C C . VAL A 1 122 ? 4.209 4.698 5.140 1.00 92.38 122 VAL A C 1
ATOM 919 O O . VAL A 1 122 ? 3.718 4.655 6.269 1.00 92.38 122 VAL A O 1
ATOM 922 N N . VAL A 1 123 ? 4.361 5.842 4.468 1.00 93.19 123 VAL A N 1
ATOM 923 C CA . VAL A 1 123 ? 4.076 7.165 5.041 1.00 93.19 123 VAL A CA 1
ATOM 924 C C . VAL A 1 123 ? 2.606 7.284 5.439 1.00 93.19 123 VAL A C 1
ATOM 926 O O . VAL A 1 123 ? 2.310 7.716 6.552 1.00 93.19 123 VAL A O 1
ATOM 929 N N . ASN A 1 124 ? 1.678 6.842 4.587 1.00 91.44 124 ASN A N 1
ATOM 930 C CA . ASN A 1 124 ? 0.249 6.865 4.893 1.00 91.44 124 ASN A CA 1
ATOM 931 C C . ASN A 1 124 ? -0.082 5.986 6.107 1.00 91.44 124 ASN A C 1
ATOM 933 O O . ASN A 1 124 ? -0.836 6.401 6.982 1.00 91.44 124 ASN A O 1
ATOM 937 N N . THR A 1 125 ? 0.513 4.796 6.207 1.00 89.25 125 THR A N 1
ATOM 938 C CA . THR A 1 125 ? 0.273 3.894 7.345 1.00 89.25 125 THR A CA 1
ATOM 939 C C . THR A 1 125 ? 0.819 4.477 8.647 1.00 89.25 125 THR A C 1
ATOM 941 O O . THR A 1 125 ? 0.140 4.416 9.672 1.00 89.25 125 THR A O 1
ATOM 944 N N . LEU A 1 126 ? 1.995 5.112 8.615 1.00 90.31 126 LEU A N 1
ATOM 945 C CA . LEU A 1 126 ? 2.565 5.816 9.768 1.00 90.31 126 LEU A CA 1
ATOM 946 C C . LEU A 1 126 ? 1.736 7.040 10.173 1.00 90.31 126 LEU A C 1
ATOM 948 O O . LEU A 1 126 ? 1.525 7.272 11.364 1.00 90.31 126 LEU A O 1
ATOM 952 N N . LEU A 1 127 ? 1.217 7.796 9.205 1.00 90.44 127 LEU A N 1
ATOM 953 C CA . LEU A 1 127 ? 0.342 8.937 9.462 1.00 90.44 127 LEU A CA 1
ATOM 954 C C . LEU A 1 127 ? -0.980 8.487 10.097 1.00 90.44 127 LEU A C 1
ATOM 956 O O . LEU A 1 127 ? -1.410 9.039 11.109 1.00 90.44 127 LEU A O 1
ATOM 960 N N . VAL A 1 128 ? -1.594 7.437 9.551 1.00 88.31 128 VAL A N 1
ATOM 961 C CA . VAL A 1 128 ? -2.792 6.796 10.107 1.00 88.31 128 VAL A CA 1
ATOM 962 C C . VAL A 1 128 ? -2.510 6.280 11.518 1.00 88.31 128 VAL A C 1
ATOM 964 O O . VAL A 1 128 ? -3.308 6.515 12.420 1.00 88.31 128 VAL A O 1
ATOM 967 N N . TRP A 1 129 ? -1.369 5.633 11.752 1.00 89.44 129 TRP A N 1
ATOM 968 C CA . TRP A 1 129 ? -0.949 5.209 13.087 1.00 89.44 129 TRP A CA 1
ATOM 969 C C . TRP A 1 129 ? -0.839 6.388 14.063 1.00 89.44 129 TRP A C 1
ATOM 971 O O . TRP A 1 129 ? -1.372 6.316 15.174 1.00 89.44 129 TRP A O 1
ATOM 981 N N . TRP A 1 130 ? -0.209 7.488 13.641 1.00 87.44 130 TRP A N 1
ATOM 982 C CA . TRP A 1 130 ? -0.067 8.699 14.447 1.00 87.44 130 TRP A CA 1
ATOM 983 C C . TRP A 1 130 ? -1.432 9.288 14.817 1.00 87.44 130 TRP A C 1
ATOM 985 O O . TRP A 1 130 ? -1.720 9.483 15.997 1.00 87.44 130 TRP A O 1
ATOM 995 N N . ILE A 1 131 ? -2.305 9.495 13.828 1.00 87.19 131 ILE A N 1
ATOM 996 C CA . ILE A 1 131 ? -3.645 10.065 14.024 1.00 87.19 131 ILE A CA 1
ATOM 997 C C . ILE A 1 131 ? -4.526 9.131 14.860 1.00 87.19 131 ILE A C 1
ATOM 999 O O . ILE A 1 131 ? -5.289 9.608 15.702 1.00 87.19 131 ILE A O 1
ATOM 1003 N N . ASN A 1 132 ? -4.406 7.810 14.687 1.00 85.94 132 ASN A N 1
ATOM 1004 C CA . ASN A 1 132 ? -5.205 6.822 15.413 1.00 85.94 132 ASN A CA 1
ATOM 1005 C C . ASN A 1 132 ? -4.967 6.853 16.935 1.00 85.94 132 ASN A C 1
ATOM 1007 O O . ASN A 1 132 ? -5.816 6.385 17.696 1.00 85.94 132 ASN A O 1
ATOM 1011 N N . ARG A 1 133 ? -3.855 7.442 17.405 1.00 79.19 133 ARG A N 1
ATOM 1012 C CA . ARG A 1 133 ? -3.640 7.693 18.838 1.00 79.19 133 ARG A CA 1
ATOM 1013 C C . ARG A 1 133 ? -4.616 8.730 19.392 1.00 79.19 133 ARG A C 1
ATOM 1015 O O . ARG A 1 133 ? -5.127 8.533 20.492 1.00 79.19 133 ARG A O 1
ATOM 1022 N N . SER A 1 134 ? -4.973 9.747 18.610 1.00 80.50 134 SER A N 1
ATOM 1023 C CA . SER A 1 134 ? -5.876 10.830 19.026 1.00 80.50 134 SER A CA 1
ATOM 1024 C C . SER A 1 134 ? -7.329 10.604 18.583 1.00 80.50 134 SER A C 1
ATOM 1026 O O . SER A 1 134 ? -8.241 10.765 19.394 1.00 80.50 134 SER A O 1
ATOM 1028 N N . TYR A 1 135 ? -7.571 10.113 17.362 1.00 79.19 135 TYR A N 1
ATOM 1029 C CA . TYR A 1 135 ? -8.907 10.032 16.751 1.00 79.19 135 TYR A CA 1
ATOM 1030 C C . TYR A 1 135 ? -9.236 8.641 16.189 1.00 79.19 135 TYR A C 1
ATOM 1032 O O . TYR A 1 135 ? -8.373 7.941 15.668 1.00 79.19 135 TYR A O 1
ATOM 1040 N N . LYS A 1 136 ? -10.512 8.231 16.244 1.00 74.56 136 LYS A N 1
ATOM 1041 C CA . LYS A 1 136 ? -10.972 6.994 15.589 1.00 74.56 136 LYS A CA 1
ATOM 1042 C C . LYS A 1 136 ? -11.122 7.238 14.085 1.00 74.56 136 LYS A C 1
ATOM 1044 O O . LYS A 1 136 ? -12.122 7.797 13.650 1.00 74.56 136 LYS A O 1
ATOM 1049 N N . ILE A 1 137 ? -10.140 6.797 13.303 1.00 78.06 137 ILE A N 1
ATOM 1050 C CA . ILE A 1 137 ? -10.165 6.890 11.836 1.00 78.06 137 ILE A CA 1
ATOM 1051 C C . ILE A 1 137 ? -10.451 5.541 11.169 1.00 78.06 137 ILE A C 1
ATOM 1053 O O . ILE A 1 137 ? -10.077 4.481 11.686 1.00 78.06 137 ILE A O 1
ATOM 1057 N N . SER A 1 138 ? -11.101 5.588 10.000 1.00 80.56 138 SER A N 1
ATOM 1058 C CA . SER A 1 138 ? -11.337 4.417 9.152 1.00 80.56 138 SER A CA 1
ATOM 1059 C C . SER A 1 138 ? -10.132 4.161 8.252 1.00 80.56 138 SER A C 1
ATOM 1061 O O . SER A 1 138 ? -9.918 4.844 7.251 1.00 80.56 138 SER A O 1
ATOM 1063 N N . ILE A 1 139 ? -9.356 3.137 8.598 1.00 76.38 139 ILE A N 1
ATOM 1064 C CA . ILE A 1 139 ? -8.173 2.714 7.833 1.00 76.38 139 ILE A CA 1
ATOM 1065 C C . ILE A 1 139 ? -8.571 2.251 6.419 1.00 76.38 139 ILE A C 1
ATOM 1067 O O . ILE A 1 139 ? -7.819 2.447 5.472 1.00 76.38 139 ILE A O 1
ATOM 1071 N N . HIS A 1 140 ? -9.781 1.701 6.260 1.00 80.12 140 HIS A N 1
ATOM 1072 C CA . HIS A 1 140 ? -10.291 1.254 4.962 1.00 80.12 140 HIS A CA 1
ATOM 1073 C C . HIS A 1 140 ? -10.534 2.445 4.027 1.00 80.12 140 HIS A C 1
ATOM 1075 O O . HIS A 1 140 ? -10.142 2.400 2.868 1.00 80.12 140 HIS A O 1
ATOM 1081 N N . ALA A 1 141 ? -11.104 3.543 4.539 1.00 81.19 141 ALA A N 1
ATOM 1082 C CA . ALA A 1 141 ? -11.307 4.754 3.744 1.00 81.19 141 ALA A CA 1
ATOM 1083 C C . ALA A 1 141 ? -9.971 5.387 3.314 1.00 81.19 141 ALA A C 1
ATOM 1085 O O . ALA A 1 141 ? -9.817 5.773 2.156 1.00 81.19 141 ALA A O 1
ATOM 1086 N N . ALA A 1 142 ? -8.988 5.433 4.222 1.00 83.94 142 ALA A N 1
ATOM 1087 C CA . ALA A 1 142 ? -7.644 5.916 3.906 1.00 83.94 142 ALA A CA 1
AT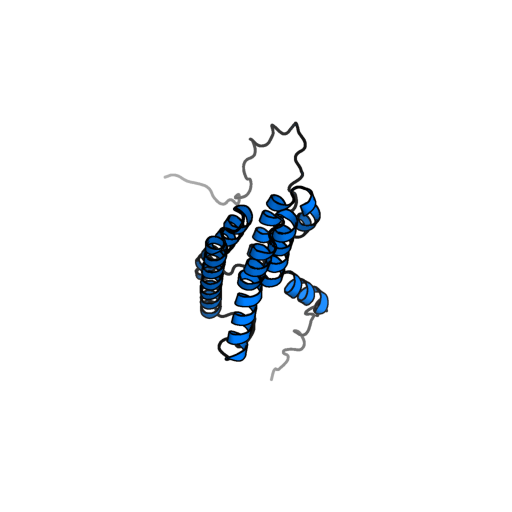OM 1088 C C . ALA A 1 142 ? -6.946 5.038 2.849 1.00 83.94 142 ALA A C 1
ATOM 1090 O O . ALA A 1 142 ? -6.323 5.561 1.927 1.00 83.94 142 ALA A O 1
ATOM 1091 N N . GLY A 1 143 ? -7.083 3.712 2.955 1.00 83.75 143 GLY A N 1
ATOM 1092 C CA . GLY A 1 143 ? -6.534 2.756 1.992 1.00 83.75 143 GLY A CA 1
ATOM 1093 C C . GLY A 1 143 ? -7.152 2.886 0.600 1.00 83.75 143 GLY A C 1
ATOM 1094 O O . GLY A 1 143 ? -6.419 2.967 -0.382 1.00 83.75 143 GLY A O 1
ATOM 1095 N N . VAL A 1 144 ? -8.484 2.981 0.511 1.00 83.62 144 VAL A N 1
ATOM 1096 C CA . VAL A 1 144 ? -9.187 3.197 -0.768 1.00 83.62 144 VAL A CA 1
ATOM 1097 C C . VAL A 1 144 ? -8.752 4.504 -1.416 1.00 83.62 144 VAL A C 1
ATOM 1099 O O . VAL A 1 144 ? -8.450 4.514 -2.602 1.00 83.62 144 VAL A O 1
ATOM 1102 N N . GLY A 1 145 ? -8.659 5.592 -0.647 1.00 84.19 145 GLY A N 1
ATOM 1103 C CA . GLY A 1 145 ? -8.206 6.880 -1.176 1.00 84.19 145 GLY A CA 1
ATOM 1104 C C . GLY A 1 145 ? -6.817 6.845 -1.776 1.00 84.19 145 GLY A C 1
ATOM 1105 O O . GLY A 1 145 ? -6.614 7.313 -2.896 1.00 84.19 145 GLY A O 1
ATOM 1106 N N . GLY A 1 146 ? -5.872 6.255 -1.042 1.00 84.50 146 GLY A N 1
ATOM 1107 C CA . GLY A 1 146 ? -4.509 6.070 -1.526 1.00 84.50 146 GLY A CA 1
ATOM 1108 C C . GLY A 1 146 ? -4.468 5.226 -2.800 1.00 84.50 146 GLY A C 1
ATOM 1109 O O . GLY A 1 146 ? -3.875 5.648 -3.790 1.00 84.50 146 GLY A O 1
ATOM 1110 N N . ALA A 1 147 ? -5.155 4.079 -2.807 1.00 86.19 147 ALA A N 1
ATOM 1111 C CA . ALA A 1 147 ? -5.207 3.185 -3.961 1.00 86.19 147 ALA A CA 1
ATOM 1112 C C . ALA A 1 147 ? -5.815 3.865 -5.198 1.00 86.19 147 ALA A C 1
ATOM 1114 O O . ALA A 1 147 ? -5.228 3.807 -6.277 1.00 86.19 147 ALA A O 1
ATOM 1115 N N . THR A 1 148 ? -6.939 4.570 -5.044 1.00 84.06 148 THR A N 1
ATOM 1116 C CA . THR A 1 148 ? -7.568 5.324 -6.137 1.00 84.06 148 THR A CA 1
ATOM 1117 C C . THR A 1 148 ? -6.627 6.397 -6.690 1.00 84.06 148 THR A C 1
ATOM 1119 O O . THR A 1 148 ? -6.497 6.516 -7.906 1.00 84.06 148 THR A O 1
ATOM 1122 N N . CYS A 1 149 ? -5.928 7.145 -5.828 1.00 85.50 149 CYS A N 1
ATOM 1123 C CA . CYS A 1 149 ? -4.964 8.164 -6.255 1.00 85.50 149 CYS A CA 1
ATOM 1124 C C . CYS A 1 149 ? -3.822 7.560 -7.089 1.00 85.50 149 CYS A C 1
ATOM 1126 O O . CYS A 1 149 ? -3.509 8.045 -8.175 1.00 85.50 149 CYS A O 1
ATOM 1128 N N . VAL A 1 150 ? -3.247 6.449 -6.626 1.00 86.56 150 VAL A N 1
ATOM 1129 C CA . VAL A 1 150 ? -2.159 5.763 -7.333 1.00 86.56 150 VAL A CA 1
ATOM 1130 C C . VAL A 1 150 ? -2.626 5.188 -8.673 1.00 86.56 150 VAL A C 1
ATOM 1132 O O . VAL A 1 150 ? -1.907 5.293 -9.668 1.00 86.56 150 VAL A O 1
ATOM 1135 N N . LEU A 1 151 ? -3.830 4.615 -8.738 1.00 86.25 151 LEU A N 1
ATOM 1136 C CA . LEU A 1 151 ? -4.395 4.104 -9.991 1.00 86.25 151 LEU A CA 1
ATOM 1137 C C . LEU A 1 151 ? -4.613 5.222 -11.012 1.00 86.25 151 LEU A C 1
ATOM 1139 O O . LEU A 1 151 ? -4.273 5.045 -12.179 1.00 86.25 151 LEU A O 1
ATOM 1143 N N . LEU A 1 152 ? -5.107 6.385 -10.581 1.00 84.12 152 LEU A N 1
ATOM 1144 C CA . LEU A 1 152 ? -5.253 7.556 -11.453 1.00 84.12 152 LEU A CA 1
ATOM 1145 C C . LEU A 1 152 ? -3.913 8.014 -12.029 1.00 84.12 152 LEU A C 1
ATOM 1147 O O . LEU A 1 152 ? -3.852 8.373 -13.200 1.00 84.12 152 LEU A O 1
ATOM 1151 N N . ILE A 1 153 ? -2.840 7.971 -11.239 1.00 84.81 153 ILE A N 1
ATOM 1152 C CA . ILE A 1 153 ? -1.492 8.301 -11.719 1.00 84.81 153 ILE A CA 1
ATOM 1153 C C . ILE A 1 153 ? -0.972 7.219 -12.680 1.00 84.81 153 ILE A C 1
ATOM 1155 O O . ILE A 1 153 ? -0.309 7.543 -13.660 1.00 84.81 153 ILE A O 1
ATOM 1159 N N . SER A 1 154 ? -1.292 5.945 -12.429 1.00 84.00 154 SER A N 1
ATOM 1160 C CA . SER A 1 154 ? -0.756 4.808 -13.192 1.00 84.00 154 SER A CA 1
ATOM 1161 C C . SER A 1 154 ? -1.398 4.644 -14.575 1.00 84.00 154 SER A C 1
ATOM 1163 O O . SER A 1 154 ? -0.695 4.367 -15.539 1.00 84.00 154 SER A O 1
ATOM 1165 N N . VAL A 1 155 ? -2.725 4.791 -14.685 1.00 81.19 155 VAL A N 1
ATOM 1166 C CA . VAL A 1 155 ? -3.476 4.561 -15.942 1.00 81.19 155 VAL A CA 1
ATOM 1167 C C . VAL A 1 155 ? -4.254 5.790 -16.435 1.00 81.19 155 VAL A C 1
ATOM 1169 O O . VAL A 1 155 ? -4.965 5.720 -17.439 1.00 81.19 155 VAL A O 1
ATOM 1172 N N . GLY A 1 156 ? -4.145 6.932 -15.753 1.00 78.19 156 GLY A N 1
ATOM 1173 C CA . GLY A 1 156 ? -4.794 8.178 -16.159 1.00 78.19 156 GLY A CA 1
ATOM 1174 C C . GLY A 1 156 ? -6.324 8.116 -16.096 1.00 78.19 156 GLY A C 1
ATOM 1175 O O . GLY A 1 156 ? -6.921 7.578 -15.161 1.00 78.19 156 GLY A O 1
ATOM 1176 N N . SER A 1 157 ? -6.986 8.666 -17.118 1.00 65.88 157 SER A N 1
ATOM 1177 C CA . SER A 1 157 ? -8.454 8.735 -17.217 1.00 65.88 157 SER A CA 1
ATOM 1178 C C . SER A 1 157 ? -9.141 7.367 -17.320 1.00 65.88 157 SER A C 1
ATOM 1180 O O . SER A 1 157 ? -10.343 7.273 -17.068 1.00 65.88 157 SER A O 1
ATOM 1182 N N . ALA A 1 158 ? -8.400 6.296 -17.624 1.00 70.56 158 ALA A N 1
ATOM 1183 C CA . ALA A 1 158 ? -8.929 4.934 -17.620 1.00 70.56 158 ALA A CA 1
ATOM 1184 C C . ALA A 1 158 ? -9.311 4.444 -16.207 1.00 70.56 158 ALA A C 1
ATOM 1186 O O . ALA A 1 158 ? -10.128 3.536 -16.079 1.00 70.56 158 ALA A O 1
ATOM 1187 N N . ALA A 1 159 ? -8.807 5.080 -15.139 1.00 66.19 159 ALA A N 1
ATOM 1188 C CA . ALA A 1 159 ? -9.169 4.765 -13.753 1.00 66.19 159 ALA A CA 1
ATOM 1189 C C . ALA A 1 159 ? -10.517 5.366 -13.296 1.00 66.19 159 ALA A C 1
ATOM 1191 O O . ALA A 1 159 ? -10.847 5.301 -12.110 1.00 66.19 159 ALA A O 1
ATOM 1192 N N . TRP A 1 160 ? -11.330 5.919 -14.206 1.00 63.69 160 TRP A N 1
ATOM 1193 C CA . TRP A 1 160 ? -12.628 6.517 -13.870 1.00 63.69 160 TRP A CA 1
ATOM 1194 C C . TRP A 1 160 ? -13.588 5.625 -13.051 1.00 63.69 160 TRP A C 1
ATOM 1196 O O . TRP A 1 160 ? -14.287 6.186 -12.202 1.00 63.69 160 TRP A O 1
ATOM 1206 N N . PRO A 1 161 ? -13.621 4.277 -13.179 1.00 68.81 161 PRO A N 1
ATOM 1207 C CA . PRO A 1 161 ? -14.502 3.453 -12.349 1.00 68.81 161 PRO A CA 1
ATOM 1208 C C . PRO A 1 161 ? -14.130 3.515 -10.861 1.00 68.81 161 PRO A C 1
ATOM 1210 O O . PRO A 1 161 ? -14.994 3.402 -9.996 1.00 68.81 161 PRO A O 1
ATOM 1213 N N . PHE A 1 162 ? -12.853 3.756 -10.546 1.00 66.44 162 PHE A N 1
ATOM 1214 C CA . PHE A 1 162 ? -12.346 3.856 -9.175 1.00 66.44 162 PHE A CA 1
ATOM 1215 C C . PHE A 1 162 ? -12.585 5.234 -8.546 1.00 66.44 162 PHE A C 1
ATOM 1217 O O . PHE A 1 162 ? -12.488 5.380 -7.331 1.00 66.44 162 PHE A O 1
ATOM 1224 N N . LEU A 1 163 ? -12.944 6.248 -9.339 1.00 65.00 163 LEU A N 1
ATOM 1225 C CA . LEU A 1 163 ? -13.392 7.541 -8.811 1.00 65.00 163 LEU A CA 1
ATOM 1226 C C . LEU A 1 163 ? -14.791 7.452 -8.192 1.00 65.00 163 LEU A C 1
ATOM 1228 O O . LEU A 1 163 ? -15.100 8.214 -7.279 1.00 65.00 163 LEU A O 1
ATOM 1232 N N . LEU A 1 164 ? -15.621 6.510 -8.651 1.00 64.75 164 LEU A N 1
ATOM 1233 C CA . LEU A 1 164 ? -16.979 6.306 -8.135 1.00 64.75 164 LEU A CA 1
ATOM 1234 C C . LEU A 1 164 ? -16.996 5.689 -6.731 1.00 64.75 164 LEU A C 1
ATOM 1236 O O . LEU A 1 164 ? -17.969 5.865 -6.002 1.00 64.75 164 LEU A O 1
ATOM 1240 N N . SER A 1 165 ? -15.929 4.989 -6.329 1.00 63.97 165 SER A N 1
ATOM 1241 C CA . SER A 1 165 ? -15.805 4.434 -4.975 1.00 63.97 165 SER A CA 1
ATOM 1242 C C . SER A 1 165 ? -15.372 5.474 -3.934 1.00 63.97 165 SER A C 1
ATOM 1244 O O . SER A 1 165 ? -15.475 5.214 -2.734 1.00 63.97 165 SER A O 1
ATOM 1246 N N . TRP A 1 166 ? -14.921 6.660 -4.364 1.00 52.06 166 TRP A N 1
ATOM 1247 C CA . TRP A 1 166 ? -14.573 7.771 -3.482 1.00 52.06 166 TRP A CA 1
ATOM 1248 C C . TRP A 1 166 ? -15.834 8.573 -3.103 1.00 52.06 166 TRP A C 1
ATOM 1250 O O . TRP A 1 166 ? -16.469 9.157 -3.984 1.00 52.06 166 TRP A O 1
ATOM 1260 N N . PRO A 1 167 ? -16.187 8.708 -1.807 1.00 51.22 167 PRO A N 1
ATOM 1261 C CA . PRO A 1 167 ? -17.375 9.462 -1.384 1.00 51.22 167 PRO A CA 1
ATOM 1262 C C . PRO A 1 167 ? -17.349 10.952 -1.771 1.00 51.22 167 PRO A C 1
ATOM 1264 O O . PRO A 1 167 ? -18.388 11.606 -1.783 1.00 51.22 167 PRO A O 1
ATOM 1267 N N . GLY A 1 168 ? -16.173 11.500 -2.100 1.00 52.56 168 GLY A N 1
ATOM 1268 C CA . GLY A 1 168 ? -15.995 12.872 -2.586 1.00 52.56 168 GLY A CA 1
ATOM 1269 C C . GLY A 1 168 ? -15.968 13.012 -4.114 1.00 52.56 168 GLY A C 1
ATOM 1270 O O . GLY A 1 168 ? -15.514 14.039 -4.612 1.00 52.56 168 GLY A O 1
ATOM 1271 N N . GLY A 1 169 ? -16.368 11.980 -4.866 1.00 46.53 169 GLY A N 1
ATOM 1272 C CA . GLY A 1 169 ? -16.276 11.877 -6.327 1.00 46.53 169 GLY A CA 1
ATOM 1273 C C . GLY A 1 169 ? -17.210 12.815 -7.100 1.00 46.53 169 GLY A C 1
ATOM 1274 O O . GLY A 1 169 ? -18.060 12.375 -7.864 1.00 46.53 169 GLY A O 1
ATOM 1275 N N . ARG A 1 170 ? -17.039 14.128 -6.942 1.00 43.41 170 ARG A N 1
ATOM 1276 C CA . ARG A 1 170 ? -17.397 15.126 -7.960 1.00 43.41 170 ARG A CA 1
ATOM 1277 C C . ARG A 1 170 ? -16.180 15.975 -8.284 1.00 43.41 170 ARG A C 1
ATOM 1279 O O . ARG A 1 170 ? -16.216 17.197 -8.201 1.00 43.41 170 ARG A O 1
ATOM 1286 N N . ILE A 1 171 ? -15.094 15.327 -8.684 1.00 51.34 171 ILE A N 1
ATOM 1287 C CA . ILE A 1 171 ? -14.081 16.019 -9.475 1.00 51.34 171 ILE A CA 1
ATOM 1288 C C . ILE A 1 171 ? -14.542 15.868 -10.920 1.00 51.34 171 ILE A C 1
ATOM 1290 O O . ILE A 1 171 ? -14.206 14.913 -11.614 1.00 51.34 171 ILE A O 1
ATOM 1294 N N . LEU A 1 172 ? -15.425 16.784 -11.325 1.00 42.72 172 LEU A N 1
ATOM 1295 C CA . LEU A 1 172 ? -15.729 17.012 -12.731 1.00 42.72 172 LEU A CA 1
ATOM 1296 C C . LEU A 1 172 ? -14.393 17.198 -13.464 1.00 42.72 172 LEU A C 1
ATOM 1298 O O . LEU A 1 172 ? -13.582 18.014 -13.014 1.00 42.72 172 LEU A O 1
ATOM 1302 N N . PRO A 1 173 ? -14.148 16.490 -14.580 1.00 42.94 173 PRO A N 1
ATOM 1303 C CA . PRO A 1 173 ? -13.041 16.837 -15.447 1.00 42.94 173 PRO A CA 1
ATOM 1304 C C . PRO A 1 173 ? -13.338 18.245 -15.958 1.00 42.94 173 PRO A C 1
ATOM 1306 O O . PRO A 1 173 ? -14.236 18.449 -16.776 1.00 42.94 173 PRO A O 1
ATOM 1309 N N . CYS A 1 174 ? -12.636 19.234 -15.408 1.00 35.12 174 CYS A N 1
ATOM 1310 C CA . CYS A 1 174 ? -12.743 20.619 -15.830 1.00 35.12 174 CYS A CA 1
ATOM 1311 C C . CYS A 1 174 ? -12.104 20.723 -17.220 1.00 35.12 174 CYS A C 1
ATOM 1313 O O . CYS A 1 174 ? -10.942 21.093 -17.380 1.00 35.12 174 CYS A O 1
ATOM 1315 N N . ARG A 1 175 ? -12.870 20.335 -18.245 1.00 43.31 175 ARG A N 1
ATOM 1316 C CA . ARG A 1 175 ? -12.674 20.802 -19.611 1.00 43.31 175 ARG A CA 1
ATOM 1317 C C . ARG A 1 175 ? -12.854 22.317 -19.572 1.00 43.31 175 ARG A C 1
ATOM 1319 O O . ARG A 1 175 ? -13.964 22.800 -19.403 1.00 43.31 175 ARG A O 1
ATOM 1326 N N . SER A 1 176 ? -11.730 23.019 -19.668 1.00 44.94 176 SER A N 1
ATOM 1327 C CA . SER A 1 176 ? -11.555 24.339 -20.283 1.00 44.94 176 SER A CA 1
ATOM 1328 C C . SER A 1 176 ? -12.706 25.359 -20.175 1.00 44.94 176 SER A C 1
ATOM 1330 O O . SER A 1 176 ? -13.753 25.220 -20.801 1.00 44.94 176 SER A O 1
ATOM 1332 N N . ALA A 1 177 ? -12.367 26.496 -19.557 1.00 44.78 177 ALA A N 1
ATOM 1333 C CA . ALA A 1 177 ? -12.930 27.826 -19.811 1.00 44.78 177 ALA A CA 1
ATOM 1334 C C . ALA A 1 177 ? -14.340 28.138 -19.266 1.00 44.78 177 ALA A C 1
ATOM 1336 O O . ALA A 1 177 ? -15.314 28.217 -20.014 1.00 44.78 177 ALA A O 1
ATOM 1337 N N . ARG A 1 178 ? -14.393 28.464 -17.965 1.00 44.31 178 ARG A N 1
ATOM 1338 C CA . ARG A 1 178 ? -15.041 29.660 -17.364 1.00 44.31 178 ARG A CA 1
ATOM 1339 C C . ARG A 1 178 ? -15.466 29.363 -15.928 1.00 44.31 178 ARG A C 1
ATOM 1341 O O . ARG A 1 178 ? -16.504 28.753 -15.719 1.00 44.31 178 ARG A O 1
ATOM 1348 N N . ALA A 1 179 ? -14.731 29.880 -14.946 1.00 37.19 179 ALA A N 1
ATOM 1349 C CA . ALA A 1 179 ? -15.288 30.126 -13.611 1.00 37.19 179 ALA A CA 1
ATOM 1350 C C . ALA A 1 179 ? -14.428 31.113 -12.806 1.00 37.19 179 ALA A C 1
ATOM 1352 O O . ALA A 1 179 ? -14.037 30.855 -11.671 1.00 37.19 179 ALA A O 1
ATOM 1353 N N . ALA A 1 180 ? -14.183 32.293 -13.375 1.00 44.66 180 ALA A N 1
ATOM 1354 C CA . ALA A 1 180 ? -13.972 33.492 -12.574 1.00 44.66 180 ALA A CA 1
ATOM 1355 C C . ALA A 1 180 ? -15.286 33.810 -11.833 1.00 44.66 180 ALA A C 1
ATOM 1357 O O . ALA A 1 180 ? -16.121 34.542 -12.359 1.00 44.66 180 ALA A O 1
ATOM 1358 N N . ARG A 1 181 ? -15.543 33.173 -10.677 1.00 40.09 181 ARG A N 1
ATOM 1359 C CA . ARG A 1 181 ? -16.684 33.519 -9.799 1.00 40.09 181 ARG A CA 1
ATOM 1360 C C . ARG A 1 181 ? -16.670 32.891 -8.392 1.00 40.09 181 ARG A C 1
ATOM 1362 O O . ARG A 1 181 ? -17.732 32.685 -7.827 1.00 40.09 181 ARG A O 1
ATOM 1369 N N . TRP A 1 182 ? -15.503 32.611 -7.807 1.00 37.19 182 TRP A N 1
ATOM 1370 C CA . TRP A 1 182 ? -15.405 32.035 -6.447 1.00 37.19 182 TRP A CA 1
ATOM 1371 C C . TRP A 1 182 ? -14.704 32.938 -5.416 1.00 37.19 182 TRP A C 1
ATOM 1373 O O . TRP A 1 182 ? -14.262 32.470 -4.376 1.00 37.19 182 TRP A O 1
ATOM 1383 N N . ALA A 1 183 ? -14.627 34.249 -5.674 1.00 36.03 183 ALA A N 1
ATOM 1384 C CA . ALA A 1 183 ? -13.966 35.208 -4.780 1.00 36.03 183 ALA A CA 1
ATOM 1385 C C . ALA A 1 183 ? -14.913 36.033 -3.881 1.00 36.03 183 ALA A C 1
ATOM 1387 O O . ALA A 1 183 ? -14.467 37.009 -3.286 1.00 36.03 183 ALA A O 1
ATOM 1388 N N . ARG A 1 184 ? -16.211 35.711 -3.765 1.00 36.34 184 ARG A N 1
ATOM 1389 C CA . ARG A 1 184 ? -17.129 36.466 -2.886 1.00 36.34 184 ARG A CA 1
ATOM 1390 C C . ARG A 1 184 ? -18.207 35.580 -2.257 1.00 36.34 184 ARG A C 1
ATOM 1392 O O . ARG A 1 184 ? -18.965 34.953 -2.986 1.00 36.34 184 ARG A O 1
ATOM 1399 N N . GLY A 1 185 ? -18.293 35.608 -0.924 1.00 30.42 185 GLY A N 1
ATOM 1400 C CA . GLY A 1 185 ? -19.372 35.019 -0.115 1.00 30.42 185 GLY A CA 1
ATOM 1401 C C . GLY A 1 185 ? -18.815 34.104 0.976 1.00 30.42 185 GLY A C 1
ATOM 1402 O O . GLY A 1 185 ? -18.733 32.901 0.781 1.00 30.42 185 GLY A O 1
ATOM 1403 N N . VAL A 1 186 ? -18.186 34.634 2.029 1.00 37.16 186 VAL A N 1
ATOM 1404 C CA . VAL A 1 186 ? -18.853 35.100 3.264 1.00 37.16 186 VAL A CA 1
ATOM 1405 C C . VAL A 1 186 ? -19.805 34.034 3.812 1.00 37.16 186 VAL A C 1
ATOM 1407 O O . VAL A 1 186 ? -20.905 33.846 3.306 1.00 37.16 186 VAL A O 1
ATOM 1410 N N . TRP A 1 187 ? -19.331 33.342 4.848 1.00 30.16 187 TRP A N 1
ATOM 1411 C CA . TRP A 1 187 ? -20.078 32.397 5.671 1.00 30.16 187 TRP A CA 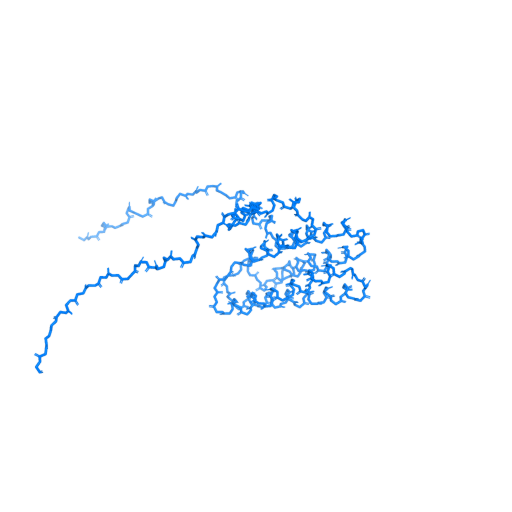1
ATOM 1412 C C . TRP A 1 187 ? -21.241 33.097 6.393 1.00 30.16 187 TRP A C 1
ATOM 1414 O O . TRP A 1 187 ? -20.983 34.043 7.139 1.00 30.16 187 TRP A O 1
ATOM 1424 N N . PRO A 1 188 ? -22.490 32.615 6.278 1.00 37.53 188 PRO A N 1
ATOM 1425 C CA . PRO A 1 188 ? -23.546 32.941 7.221 1.00 37.53 188 PRO A CA 1
ATOM 1426 C C . PRO A 1 188 ? -23.868 31.705 8.072 1.00 37.53 188 PRO A C 1
ATOM 1428 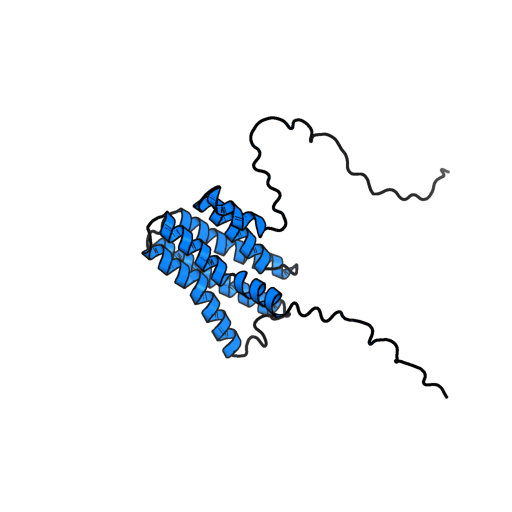O O . PRO A 1 188 ? -24.278 30.684 7.533 1.00 37.53 188 PRO A O 1
ATOM 1431 N N . CYS A 1 189 ? -23.644 31.791 9.385 1.00 29.39 189 CYS A N 1
ATOM 1432 C CA . CYS A 1 189 ? -24.490 31.215 10.449 1.00 29.39 189 CYS A CA 1
ATOM 1433 C C . CYS A 1 189 ? -23.714 31.138 11.769 1.00 29.39 189 CYS A C 1
ATOM 1435 O O . CYS A 1 189 ? -23.284 30.075 12.200 1.00 29.39 189 CYS A O 1
ATOM 1437 N N . CYS A 1 190 ? -23.595 32.282 12.435 1.00 30.80 190 CYS A N 1
ATOM 1438 C CA . CYS A 1 190 ? -23.671 32.354 13.891 1.00 30.80 190 CYS A CA 1
ATOM 1439 C C . CYS A 1 190 ? -24.425 33.647 14.206 1.00 30.80 190 CYS A C 1
ATOM 1441 O O . CYS A 1 190 ? -23.840 34.720 14.323 1.00 30.80 190 CYS A O 1
ATOM 1443 N N . THR A 1 191 ? -25.752 33.559 14.247 1.00 38.97 191 THR A N 1
ATOM 1444 C CA . THR A 1 191 ? -26.614 34.648 14.713 1.00 38.97 191 THR A CA 1
ATOM 1445 C C . THR A 1 191 ? -27.731 34.045 15.544 1.00 38.97 191 THR A C 1
ATOM 1447 O O . THR A 1 191 ? -28.691 33.535 14.984 1.00 38.97 191 THR A O 1
ATOM 1450 N N . VAL A 1 192 ? -27.579 34.105 16.866 1.00 39.03 192 VAL A N 1
ATOM 1451 C CA . VAL A 1 192 ? -28.654 34.294 17.856 1.00 39.03 192 VAL A CA 1
ATOM 1452 C C . VAL A 1 192 ? -27.969 35.025 19.028 1.00 39.03 192 VAL A C 1
ATOM 1454 O O . VAL A 1 192 ? -27.115 34.440 19.681 1.00 39.03 192 VAL A O 1
ATOM 1457 N N . LEU A 1 193 ? -27.988 36.364 19.088 1.00 37.50 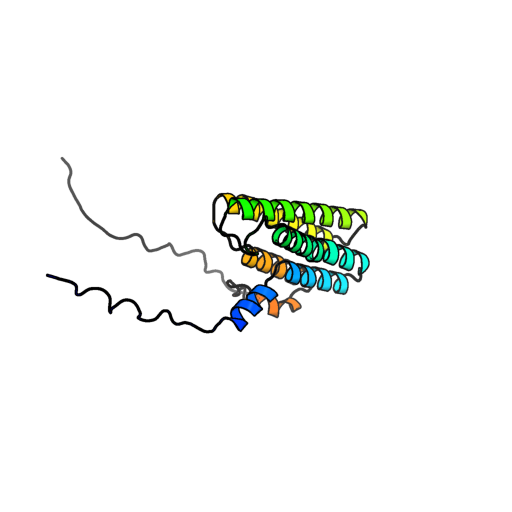193 LEU A N 1
ATOM 1458 C CA . LEU A 1 193 ? -29.007 37.232 19.714 1.00 37.50 193 LEU A CA 1
ATOM 1459 C C . LEU A 1 193 ? -29.279 36.916 21.194 1.00 37.50 193 LEU A C 1
ATOM 1461 O O . LEU A 1 193 ? -30.002 35.973 21.486 1.00 37.50 193 LEU A O 1
ATOM 1465 N N . SER A 1 194 ? -28.797 37.776 22.102 1.00 33.88 194 SER A N 1
ATOM 1466 C CA . SER A 1 194 ? -29.635 38.384 23.153 1.00 33.88 194 SER A CA 1
ATOM 1467 C C . SER A 1 194 ? -28.879 39.476 23.933 1.00 33.88 194 SER A C 1
ATOM 1469 O O . SER A 1 194 ? -27.838 39.194 24.515 1.00 33.88 194 SER A O 1
ATOM 1471 N N . SER A 1 195 ? -29.481 40.675 23.948 1.00 38.19 195 SER A N 1
ATOM 1472 C CA . SER A 1 195 ? -29.348 41.808 24.891 1.00 38.19 195 SER A CA 1
ATOM 1473 C C . SER A 1 195 ? -27.967 42.477 25.049 1.00 38.19 195 SER A C 1
ATOM 1475 O O . SER A 1 195 ? -27.004 41.841 25.441 1.00 38.19 195 SER A O 1
ATOM 1477 N N . GLY A 1 196 ? -27.748 43.771 24.802 1.00 35.72 196 GLY A N 1
ATOM 1478 C CA . GLY A 1 196 ? -28.661 44.914 24.853 1.00 35.72 196 GLY A CA 1
ATOM 1479 C C . GLY A 1 196 ? -28.453 45.702 26.151 1.00 35.72 196 GLY A C 1
ATOM 1480 O O . GLY A 1 196 ? -29.011 45.299 27.162 1.00 35.72 196 GLY A O 1
ATOM 1481 N N . GLU A 1 197 ? -27.694 46.809 26.044 1.00 41.03 197 GLU A N 1
ATOM 1482 C CA . GLU A 1 197 ? -27.634 47.997 26.932 1.00 41.03 197 GLU A CA 1
ATOM 1483 C C . GLU A 1 197 ? -27.118 47.773 28.381 1.00 41.03 197 GLU A C 1
ATOM 1485 O O . GLU A 1 197 ? -27.312 46.723 28.963 1.00 41.03 197 GLU A O 1
ATOM 1490 N N . ARG A 1 198 ? -26.433 48.686 29.081 1.00 41.62 198 ARG A N 1
ATOM 1491 C CA . ARG A 1 198 ? -26.340 50.146 29.003 1.00 41.62 198 ARG A CA 1
ATOM 1492 C C . ARG A 1 198 ? -25.114 50.609 29.811 1.00 41.62 198 ARG A C 1
ATOM 1494 O O . ARG A 1 198 ? -24.742 49.992 30.802 1.00 41.62 198 ARG A O 1
ATOM 1501 N N . SER A 1 199 ? -24.535 51.716 29.378 1.00 43.31 199 SER A N 1
ATOM 1502 C CA . SER A 1 199 ? -23.574 52.563 30.082 1.00 43.31 199 SER A CA 1
ATOM 1503 C C . SER A 1 199 ? -24.151 53.210 31.346 1.00 43.31 199 SER A C 1
ATOM 1505 O O . SER A 1 199 ? -25.206 53.839 31.253 1.00 43.31 199 SER A O 1
ATOM 1507 N N . THR A 1 200 ? -23.394 53.144 32.442 1.00 49.72 200 THR A N 1
ATOM 1508 C CA . THR A 1 200 ? -23.072 54.240 33.381 1.00 49.72 200 THR A CA 1
ATOM 1509 C C . THR A 1 200 ? -21.753 53.908 34.056 1.00 49.72 200 THR A C 1
ATOM 1511 O O . THR A 1 200 ? -21.647 52.748 34.516 1.00 49.72 200 THR A O 1
#

Secondary structure (DSSP, 8-state):
------SSS-S-------HHHHHHHHHHT-HHHHHHHHHHHHHHHH--HHHHHHHHIIIIIHHHHHHHHHHHTTS-SSSS---HHHHHHHHHHHHHHHHHHHHHHHHTT--HHHHHHHHHHHHHHHHHHHHHHHS---HHHHHHHHHHHHHHHHHGGGGHHHHTTSTT-------SS-----S-----------------

Foldseek 3Di:
DDDDDDPPPPPDPPPPVCVVVVVVVVVCLPLLVLQLVLLVLLCVLVVPVVLSVLSNCQLRVVLVVVLVVCCVVVVDVDSDDPDLVSVLVSLVVSLVSLVVSLVVSVVVVHDPLSNVLSVCVNVLSVVCSVVSVPDDDDPSLSSLVSSLVSVCVRPNPVSVVSLVVNPPNPPPPPDDDDDPDDPDDDDDDDDDDDDDDDDD